Protein AF-A0A8J4WZE7-F1 (afdb_monomer)

Organism: Clarias magur (NCBI:txid1594786)

Foldseek 3Di:
DDLVVLVVLLVVLVCLLVVLVVVLVVVVVVLPPDDDFLLSLLVVLLSVLSVVLSVLSVQSSVCSVVVFADPDQLNLLLSQCSVVLSVVSNVVSVVSNVVVVVCVVVDVDDPDRVVSSVVSVVVSVVSVVVVCVCSVVSSVPVPPPPPPPGRHGDPCVVVCVDPVNVVVVVVVVVVVVVVVVVVVD

pLDDT: mean 77.55, std 11.7, range [46.66, 94.12]

Mean predicted aligned error: 8.91 Å

Sequence (185 aa):
MPNGYRISLTVLYLLVFIGGIVGVIMMSTSLMSNLLSVTRVSIINLLVVHAFFLLTVPFRVYYYISNDWKLGSDFCKLVSSMLHVHMYLSFIFYAIILCTRFMTYFESRQRLEFYRTLHAVIASATIWVIILAIVIPSTINYGSGMNTSSNQCFGFGAALKDTSVKTLNYIICTVVLLIWIALAS

InterPro domains:
  IPR000276 G protein-coupled receptor, rhodopsin-like [PF00001] (25-179)
  IPR017452 GPCR, rhodopsin-like, 7TM [PS50262] (19-185)
  IPR047160 G-protein coupled receptor 183-like [PTHR24237] (6-183)

Radius of gyration: 19.4 Å; Cα contacts (8 Å, |Δi|>4): 115; chains: 1; bounding box: 36×33×56 Å

Secondary structure (DSSP, 8-state):
--HHHHHHHHHHHHHHHHHHHHHHHHHHHHGGGS---HHHHHHHHHHHHHHHHHHHHHHHHHHHHHS---S-HHHHHHHHHHHHHHHHHHHHHHHHHHHHHHHHHHS---S-HHHHHHHHHHHHHHHHHHHHHHHHHHHHHTTTT--TT-----THHHHTTSHHHHHHHHHHHHHHHHHHHHHH-

Nearest PDB structures (foldseek):
  4djh-assembly2_A-2  TM=7.790E-01  e=2.875E-04  Homo sapiens
  8ykx-assembly1_R  TM=8.203E-01  e=8.925E-04  Homo sapiens
  4djh-assembly2_B  TM=7.703E-01  e=5.797E-04  Homo sapiens
  6z10-assembly1_A  TM=7.263E-01  e=4.672E-04  Rattus norvegicus
  7xjl-assembly1_F  TM=8.180E-01  e=1.899E-03  Homo sapiens

Solvent-accessible surface area (backbone atoms only — not comparable to full-atom values): 10392 Å² total; per-residue (Å²): 132,69,70,69,58,35,53,53,52,35,52,50,49,52,52,50,41,56,53,47,52,52,51,47,52,56,53,52,62,67,61,68,81,69,79,96,42,46,58,53,55,37,52,50,52,41,47,50,47,49,51,58,44,48,69,42,42,62,60,53,40,50,31,51,73,65,72,48,50,86,76,52,69,48,52,46,27,41,54,55,50,39,59,59,54,40,53,55,54,45,52,53,35,50,51,52,39,50,50,53,51,52,49,57,70,75,38,87,77,76,97,51,66,67,62,51,30,51,52,45,52,52,51,48,53,50,49,53,51,49,49,51,62,47,48,59,52,33,38,70,57,53,65,84,82,60,60,89,88,53,50,73,64,77,80,59,61,68,61,52,67,37,69,66,52,40,51,52,52,52,52,51,51,53,52,54,52,51,53,50,51,64,74,72,107

Structure (mmCIF, N/CA/C/O backbone):
data_AF-A0A8J4WZE7-F1
#
_entry.id   AF-A0A8J4WZE7-F1
#
loop_
_atom_site.group_PDB
_atom_site.id
_atom_site.type_symbol
_atom_site.label_atom_id
_atom_site.label_alt_id
_atom_site.label_comp_id
_atom_site.label_asym_id
_atom_site.label_entity_id
_atom_site.label_seq_id
_atom_site.pdbx_PDB_ins_code
_atom_site.Cartn_x
_atom_site.Cartn_y
_atom_site.Cartn_z
_atom_site.occupancy
_atom_site.B_iso_or_equi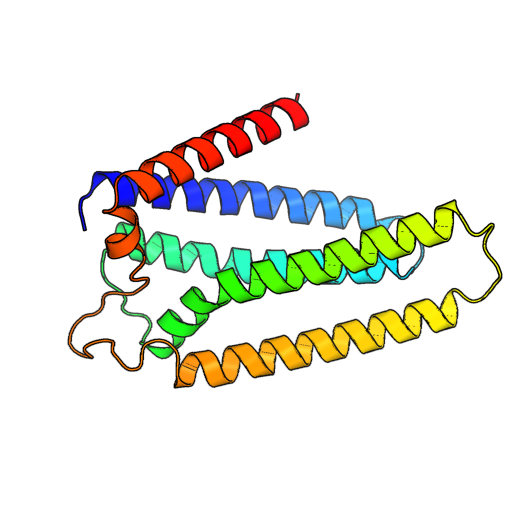v
_atom_site.auth_seq_id
_atom_site.auth_comp_id
_atom_site.auth_asym_id
_atom_site.auth_atom_id
_atom_site.pdbx_PDB_model_num
ATOM 1 N N . MET A 1 1 ? 7.315 4.626 -24.852 1.00 62.75 1 MET A N 1
ATOM 2 C CA . MET A 1 1 ? 6.950 5.511 -23.727 1.00 62.75 1 MET A CA 1
ATOM 3 C C . MET A 1 1 ? 8.289 6.281 -23.417 1.00 62.75 1 MET A C 1
ATOM 5 O O . MET A 1 1 ? 9.313 5.612 -23.313 1.00 62.75 1 MET A O 1
ATOM 9 N N . PRO A 1 2 ? 8.377 7.641 -23.482 1.00 72.38 2 PRO A N 1
ATOM 10 C CA . PRO A 1 2 ? 9.586 8.462 -23.197 1.00 72.38 2 PRO A CA 1
ATOM 11 C C . PRO A 1 2 ? 10.345 8.259 -21.855 1.00 72.38 2 PRO A C 1
ATOM 13 O O . PRO A 1 2 ? 9.774 8.199 -20.776 1.00 72.38 2 PRO A O 1
ATOM 16 N N . ASN A 1 3 ? 11.680 8.291 -21.885 1.00 75.25 3 ASN A N 1
ATOM 17 C CA . ASN A 1 3 ? 12.529 7.965 -20.723 1.00 75.25 3 ASN A CA 1
ATOM 18 C C . ASN A 1 3 ? 12.293 8.814 -19.456 1.00 75.25 3 ASN A C 1
ATOM 20 O O . ASN A 1 3 ? 12.395 8.282 -18.353 1.00 75.25 3 ASN A O 1
ATOM 24 N N . GLY A 1 4 ? 11.924 10.094 -19.586 1.00 77.38 4 GLY A N 1
ATOM 25 C CA . GLY A 1 4 ? 11.747 10.993 -18.438 1.00 77.38 4 GLY A CA 1
ATOM 26 C C . GLY A 1 4 ? 10.696 10.524 -17.425 1.00 77.38 4 GLY A C 1
ATOM 27 O O . GLY A 1 4 ? 10.978 10.484 -16.232 1.00 77.38 4 GLY A O 1
ATOM 28 N N . TYR A 1 5 ? 9.510 10.087 -17.869 1.00 76.19 5 TYR A N 1
ATOM 29 C CA . TYR A 1 5 ? 8.483 9.648 -16.913 1.00 76.19 5 TYR A CA 1
ATOM 30 C C . TYR A 1 5 ? 8.840 8.299 -16.273 1.00 76.19 5 TYR A C 1
ATOM 32 O O . TYR A 1 5 ? 8.375 8.020 -15.173 1.00 76.19 5 TYR A O 1
ATOM 40 N N . ARG A 1 6 ? 9.631 7.439 -16.941 1.00 80.38 6 ARG A N 1
ATOM 41 C CA . ARG A 1 6 ? 10.033 6.132 -16.383 1.00 80.38 6 ARG A CA 1
ATOM 42 C C . ARG A 1 6 ? 10.862 6.354 -15.139 1.00 80.38 6 ARG A C 1
ATOM 44 O O . ARG A 1 6 ? 10.622 5.712 -14.123 1.00 80.38 6 ARG A O 1
ATOM 51 N N . ILE A 1 7 ? 11.793 7.299 -15.231 1.00 83.88 7 ILE A N 1
ATOM 52 C CA . ILE A 1 7 ? 12.648 7.711 -14.125 1.00 83.88 7 ILE A CA 1
ATOM 53 C C . ILE A 1 7 ? 11.780 8.293 -13.007 1.00 83.88 7 ILE A C 1
ATOM 55 O O . ILE A 1 7 ? 11.866 7.817 -11.880 1.00 83.88 7 ILE A O 1
ATOM 59 N N . SER A 1 8 ? 10.869 9.225 -13.315 1.00 84.88 8 SER A N 1
ATOM 60 C CA . SER A 1 8 ? 9.967 9.804 -12.307 1.00 84.88 8 SER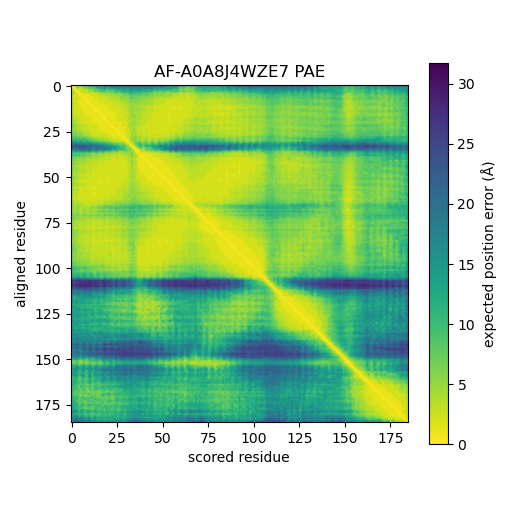 A CA 1
ATOM 61 C C . SER A 1 8 ? 9.098 8.756 -11.600 1.00 84.88 8 SER A C 1
ATOM 63 O O . SER A 1 8 ? 9.030 8.755 -10.375 1.00 84.88 8 SER A O 1
ATOM 65 N N . LEU A 1 9 ? 8.464 7.838 -12.341 1.00 85.31 9 LEU A N 1
ATOM 66 C CA . LEU A 1 9 ? 7.644 6.764 -11.766 1.00 85.31 9 LEU A CA 1
ATOM 67 C C . LEU A 1 9 ? 8.488 5.798 -10.934 1.00 85.31 9 LEU A C 1
ATOM 69 O O . LEU A 1 9 ? 8.061 5.391 -9.860 1.00 85.31 9 LEU A O 1
ATOM 73 N N . THR A 1 10 ? 9.686 5.455 -11.404 1.00 88.38 10 THR A N 1
ATOM 74 C CA . THR A 1 10 ? 10.613 4.589 -10.667 1.00 88.38 10 THR A CA 1
ATOM 75 C C . THR A 1 10 ? 10.984 5.215 -9.328 1.00 88.38 10 THR A C 1
ATOM 77 O O . THR A 1 10 ? 10.828 4.570 -8.296 1.00 88.38 10 THR A O 1
ATOM 80 N N . VAL A 1 11 ? 11.403 6.485 -9.329 1.00 88.94 11 VAL A N 1
ATOM 81 C CA . VAL A 1 11 ? 11.744 7.223 -8.104 1.00 88.94 11 VAL A CA 1
ATOM 82 C C . VAL A 1 11 ? 10.542 7.294 -7.164 1.00 88.94 11 VAL A C 1
ATOM 84 O O . VAL A 1 11 ? 10.676 6.992 -5.982 1.00 88.94 11 VAL A O 1
ATOM 87 N N . LEU A 1 12 ? 9.356 7.615 -7.684 1.00 88.38 12 LEU A N 1
ATOM 88 C CA . LEU A 1 12 ? 8.131 7.671 -6.889 1.00 88.38 12 LEU A CA 1
ATOM 89 C C . LEU A 1 12 ? 7.820 6.327 -6.227 1.00 88.38 12 LEU A C 1
ATOM 91 O O . LEU A 1 12 ? 7.571 6.278 -5.026 1.00 88.38 12 LEU A O 1
ATOM 95 N N . TYR A 1 13 ? 7.859 5.229 -6.981 1.00 89.69 13 TYR A N 1
ATOM 96 C CA . TYR A 1 13 ? 7.577 3.905 -6.433 1.00 89.69 13 TYR A CA 1
ATOM 97 C C . TYR A 1 13 ? 8.639 3.448 -5.425 1.00 89.69 13 TYR A C 1
ATOM 99 O O . TYR A 1 13 ? 8.286 2.791 -4.451 1.00 89.69 13 TYR A O 1
ATOM 107 N N . LEU A 1 14 ? 9.907 3.836 -5.592 1.00 91.50 14 LEU A N 1
ATOM 108 C CA . LEU A 1 14 ? 10.951 3.590 -4.591 1.00 91.50 14 LEU A CA 1
ATOM 109 C C . LEU A 1 14 ? 10.697 4.363 -3.290 1.00 91.50 14 LEU A C 1
ATOM 111 O O . LEU A 1 14 ? 10.799 3.782 -2.211 1.00 91.50 14 LEU A O 1
ATOM 115 N N . LEU A 1 15 ? 10.315 5.640 -3.382 1.00 89.69 15 LEU A N 1
ATOM 116 C CA . LEU A 1 15 ? 9.945 6.445 -2.214 1.00 89.69 15 LEU A CA 1
ATOM 117 C C . LEU A 1 15 ? 8.730 5.856 -1.492 1.00 89.69 15 LEU A C 1
ATOM 119 O O . LEU A 1 15 ? 8.752 5.712 -0.272 1.00 89.69 15 LEU A O 1
ATOM 123 N N . VAL A 1 16 ? 7.701 5.452 -2.243 1.00 90.31 16 VAL A N 1
ATOM 124 C CA . VAL A 1 16 ? 6.517 4.768 -1.698 1.00 90.31 16 VAL A CA 1
ATOM 125 C C . VAL A 1 16 ? 6.905 3.457 -1.020 1.00 90.31 16 VAL A C 1
ATOM 127 O O . VAL A 1 16 ? 6.376 3.152 0.045 1.00 90.31 16 VAL A O 1
ATOM 130 N N . PHE A 1 17 ? 7.832 2.692 -1.599 1.00 92.44 17 PHE A N 1
ATOM 131 C CA . PHE A 1 17 ? 8.290 1.439 -1.009 1.00 92.44 17 PHE A CA 1
ATOM 132 C C . PHE A 1 17 ? 8.995 1.672 0.330 1.00 92.44 17 PHE A C 1
ATOM 134 O O . PHE A 1 17 ? 8.589 1.107 1.342 1.00 92.44 17 PHE A O 1
ATOM 141 N N . ILE A 1 18 ? 10.003 2.547 0.358 1.00 91.88 18 ILE A N 1
ATOM 142 C CA . ILE A 1 18 ? 10.778 2.840 1.571 1.00 91.88 18 ILE A CA 1
ATOM 1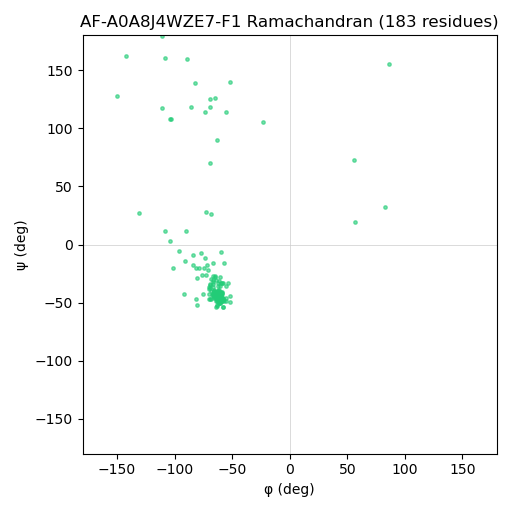43 C C . ILE A 1 18 ? 9.877 3.458 2.645 1.00 91.88 18 ILE A C 1
ATOM 145 O O . ILE A 1 18 ? 9.802 2.943 3.760 1.00 91.88 18 ILE A O 1
ATOM 149 N N . GLY A 1 19 ? 9.152 4.526 2.303 1.00 89.50 19 GLY A N 1
ATOM 150 C CA . GLY A 1 19 ? 8.262 5.215 3.236 1.00 89.50 19 GLY A CA 1
ATOM 151 C C . GLY A 1 19 ? 7.135 4.315 3.739 1.00 89.50 19 GLY A C 1
ATOM 152 O O . GLY A 1 19 ? 6.823 4.319 4.928 1.00 89.50 19 GLY A O 1
ATOM 153 N N . GLY A 1 20 ? 6.568 3.486 2.860 1.00 90.75 20 GLY A N 1
ATOM 154 C CA . GLY A 1 20 ? 5.527 2.528 3.213 1.00 90.75 20 GLY A CA 1
ATOM 155 C C . GLY A 1 20 ? 6.013 1.457 4.187 1.00 90.75 20 GLY A C 1
ATOM 156 O O . GLY A 1 20 ? 5.334 1.189 5.176 1.00 90.75 20 GLY A O 1
ATOM 157 N N . ILE A 1 21 ? 7.197 0.878 3.961 1.00 92.50 21 ILE A N 1
ATOM 158 C CA . ILE A 1 21 ? 7.776 -0.124 4.869 1.00 92.50 21 ILE A CA 1
ATOM 159 C C . ILE A 1 21 ? 8.060 0.488 6.243 1.00 92.50 21 ILE A C 1
ATOM 161 O O . ILE A 1 21 ? 7.665 -0.087 7.257 1.00 92.50 21 ILE A O 1
ATOM 165 N N . VAL A 1 22 ? 8.675 1.675 6.285 1.00 92.50 22 VAL A N 1
ATOM 166 C CA . VAL A 1 22 ? 8.925 2.394 7.544 1.00 92.50 22 VAL A CA 1
ATOM 167 C C . VAL A 1 22 ? 7.612 2.661 8.283 1.00 92.50 22 VAL A C 1
ATOM 169 O O . VAL A 1 22 ? 7.507 2.359 9.470 1.00 92.50 22 VAL A O 1
ATOM 172 N N . GLY A 1 23 ? 6.588 3.157 7.583 1.00 89.69 23 GLY A N 1
ATOM 173 C CA . GLY A 1 23 ? 5.276 3.434 8.168 1.00 89.69 23 GLY A CA 1
ATOM 174 C C . GLY A 1 23 ? 4.592 2.188 8.736 1.00 89.69 23 GLY A C 1
ATOM 175 O O . GLY A 1 23 ? 4.079 2.225 9.855 1.00 89.69 23 GLY A O 1
ATOM 176 N N . VAL A 1 24 ? 4.630 1.065 8.011 1.00 92.50 24 VAL A N 1
ATOM 177 C CA . VAL A 1 24 ? 4.057 -0.207 8.480 1.00 92.50 24 VAL A CA 1
ATOM 178 C C . VAL A 1 24 ? 4.778 -0.708 9.734 1.00 92.50 24 VAL A C 1
ATOM 180 O O . VAL A 1 24 ? 4.112 -1.092 10.696 1.00 92.50 24 VAL A O 1
ATOM 183 N N . ILE A 1 25 ? 6.114 -0.652 9.765 1.00 90.50 25 ILE A N 1
ATOM 184 C CA . ILE A 1 25 ? 6.911 -1.066 10.930 1.00 90.50 25 ILE A CA 1
ATOM 185 C C . ILE A 1 25 ? 6.587 -0.180 12.138 1.00 90.50 25 ILE A C 1
ATOM 187 O O . ILE A 1 25 ? 6.212 -0.702 13.187 1.00 90.50 25 ILE A O 1
ATOM 191 N N . MET A 1 26 ? 6.651 1.145 11.984 1.00 88.94 26 MET A N 1
ATOM 192 C CA . MET A 1 26 ? 6.370 2.109 13.057 1.00 88.94 26 MET A CA 1
ATOM 193 C C . MET A 1 26 ? 4.956 1.951 13.629 1.00 88.94 26 MET A C 1
ATOM 195 O O . MET A 1 26 ? 4.755 1.971 14.844 1.00 88.94 26 MET A O 1
ATOM 199 N N . MET A 1 27 ? 3.958 1.754 12.766 1.00 89.25 27 MET A N 1
ATOM 200 C CA . MET A 1 27 ? 2.583 1.556 13.216 1.00 89.25 27 MET A CA 1
ATOM 201 C C . MET A 1 27 ? 2.406 0.200 13.912 1.00 89.25 27 MET A C 1
ATOM 203 O O . MET A 1 27 ? 1.695 0.114 14.913 1.00 89.25 27 MET A O 1
ATOM 207 N N . SER A 1 28 ? 3.065 -0.856 13.423 1.00 87.81 28 SER A N 1
ATOM 208 C CA . SER A 1 28 ? 2.994 -2.192 14.026 1.00 87.81 28 SER A CA 1
ATOM 209 C C . SER A 1 28 ? 3.572 -2.233 15.445 1.00 87.81 28 SER A C 1
ATOM 211 O O . SER A 1 28 ? 2.954 -2.820 16.333 1.00 87.81 28 SER A O 1
ATOM 213 N N . THR A 1 29 ? 4.692 -1.546 15.697 1.00 86.44 29 THR A N 1
ATOM 214 C CA . THR A 1 29 ? 5.312 -1.476 17.030 1.00 86.44 29 THR A CA 1
ATOM 215 C C . THR A 1 29 ? 4.456 -0.674 18.009 1.00 86.44 29 THR A C 1
ATOM 217 O O . 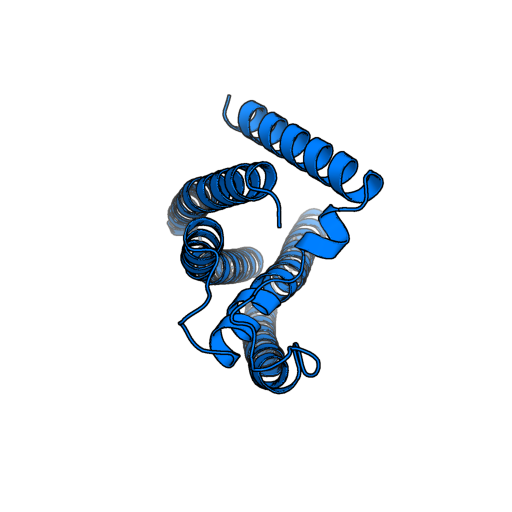THR A 1 29 ? 4.263 -1.104 19.146 1.00 86.44 29 THR A O 1
ATOM 220 N N . SER A 1 30 ? 3.848 0.432 17.559 1.00 83.75 30 SER A N 1
ATOM 221 C CA . SER A 1 30 ? 2.867 1.197 18.347 1.00 83.75 30 SER A CA 1
ATOM 222 C C . SER A 1 30 ? 1.650 0.348 18.736 1.00 83.75 30 SER A C 1
ATOM 224 O O . SER A 1 30 ? 1.092 0.479 19.829 1.00 83.75 30 SER A O 1
ATOM 226 N N . LEU A 1 31 ? 1.263 -0.586 17.864 1.00 83.31 31 LEU A N 1
ATOM 227 C CA . LEU A 1 31 ? 0.119 -1.455 18.079 1.00 83.31 31 LEU A CA 1
ATOM 228 C C . LEU A 1 31 ? 0.381 -2.601 19.059 1.00 83.31 31 LEU A C 1
ATOM 230 O O . LEU A 1 31 ? -0.586 -3.265 19.408 1.00 83.31 31 LEU A O 1
ATOM 234 N N . MET A 1 32 ? 1.606 -2.841 19.536 1.00 73.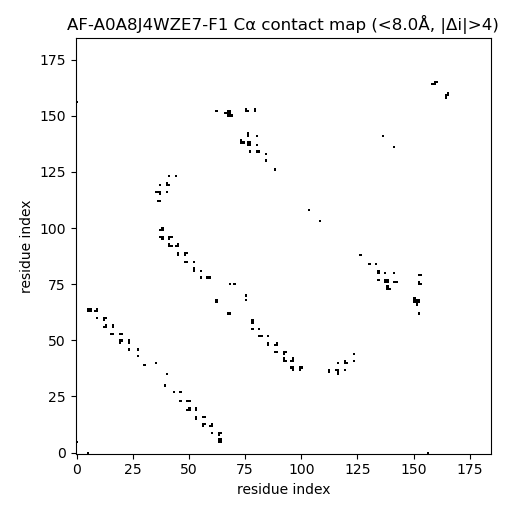62 32 MET A N 1
ATOM 235 C CA . MET A 1 32 ? 1.933 -3.993 20.394 1.00 73.62 32 MET A CA 1
ATOM 236 C C . MET A 1 32 ? 1.430 -3.850 21.850 1.00 73.62 32 MET A C 1
ATOM 238 O O . MET A 1 32 ? 1.262 -4.842 22.550 1.00 73.62 32 MET A O 1
ATOM 242 N N . SER A 1 33 ? 1.138 -2.630 22.311 1.00 66.50 33 SER A N 1
ATOM 243 C CA . SER A 1 33 ? 0.989 -2.288 23.742 1.00 66.50 33 SER A CA 1
ATOM 244 C C . SER A 1 33 ? -0.439 -2.287 24.319 1.00 66.50 33 SER A C 1
ATOM 246 O O . SER A 1 33 ? -0.624 -2.085 25.513 1.00 66.50 33 SER A O 1
ATOM 248 N N . ASN A 1 34 ? -1.469 -2.482 23.497 1.00 63.97 34 ASN A N 1
ATOM 249 C CA . ASN A 1 34 ? -2.888 -2.314 23.868 1.00 63.97 34 ASN A CA 1
ATOM 250 C C . ASN A 1 34 ? -3.688 -3.645 23.936 1.00 63.97 34 ASN A C 1
ATOM 252 O O . ASN A 1 34 ? -3.1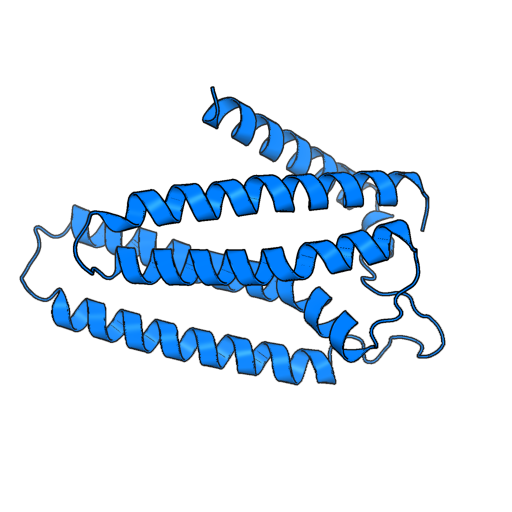57 -4.719 23.651 1.00 63.97 34 ASN A O 1
ATOM 256 N N . LEU A 1 35 ? -4.984 -3.597 24.269 1.00 61.88 35 LEU A N 1
ATOM 257 C CA . LEU A 1 35 ? -5.935 -4.727 24.191 1.00 61.88 35 LEU A CA 1
ATOM 258 C C . LEU A 1 35 ? -6.620 -4.813 22.804 1.00 61.88 35 LEU A C 1
ATOM 260 O O . LEU A 1 35 ? -6.619 -3.849 22.035 1.00 61.88 35 LEU A O 1
ATOM 264 N N . LEU A 1 36 ? -7.170 -5.983 22.439 1.00 69.12 36 LEU A N 1
ATOM 265 C CA . LEU A 1 36 ? -7.905 -6.181 21.175 1.00 69.12 36 LEU A CA 1
ATOM 266 C C . LEU A 1 36 ? -9.199 -5.345 21.145 1.00 69.12 36 LEU A C 1
ATOM 268 O O . LEU A 1 36 ? -10.029 -5.452 22.039 1.00 69.12 36 LEU A O 1
ATOM 272 N N . SER A 1 37 ? -9.367 -4.530 20.098 1.00 80.19 37 SER A N 1
ATOM 273 C CA . SER A 1 37 ? -10.560 -3.711 19.833 1.00 80.19 37 SER A CA 1
ATOM 274 C C . SER A 1 37 ? -10.869 -3.677 18.333 1.00 80.19 37 SER A C 1
ATOM 276 O O . SER A 1 37 ? -9.987 -3.937 17.512 1.00 80.19 37 SER A O 1
ATOM 278 N N . VAL A 1 38 ? -12.095 -3.298 17.957 1.00 79.38 38 VAL A N 1
ATOM 279 C CA . VAL A 1 38 ? -12.517 -3.112 16.550 1.00 79.38 38 VAL A CA 1
ATOM 280 C C . VAL A 1 38 ? -11.564 -2.203 15.777 1.00 79.38 38 VAL A C 1
ATOM 282 O O . VAL A 1 38 ? -11.157 -2.520 14.658 1.00 79.38 38 VAL A O 1
ATOM 285 N N . THR A 1 39 ? -11.162 -1.091 16.395 1.00 82.19 39 THR A N 1
ATOM 286 C CA . THR A 1 39 ? -10.208 -0.142 15.818 1.00 82.19 39 THR A CA 1
ATOM 287 C C . THR A 1 39 ? -8.867 -0.815 15.550 1.00 82.19 39 THR A C 1
ATOM 289 O O . THR A 1 39 ? -8.321 -0.671 14.461 1.00 82.19 39 THR A O 1
ATOM 292 N N . ARG A 1 40 ? -8.352 -1.603 16.502 1.00 84.94 40 ARG A N 1
ATOM 293 C CA . ARG A 1 40 ? -7.091 -2.328 16.323 1.00 84.94 40 ARG A CA 1
ATOM 294 C C . ARG A 1 40 ? -7.185 -3.368 15.207 1.00 84.94 40 ARG A C 1
ATOM 296 O O . ARG A 1 40 ? -6.292 -3.413 14.373 1.00 84.94 40 ARG A O 1
ATOM 303 N N . VAL A 1 41 ? -8.246 -4.176 15.169 1.00 86.88 41 VAL A N 1
ATOM 304 C CA . VAL A 1 41 ? -8.451 -5.180 14.106 1.00 86.88 41 VAL A CA 1
ATOM 305 C C . VAL A 1 41 ? -8.507 -4.506 12.732 1.00 86.88 41 VAL A C 1
ATOM 307 O O . VAL A 1 41 ? -7.899 -4.991 11.779 1.00 86.88 41 VAL A O 1
ATOM 310 N N . SER A 1 42 ? -9.171 -3.354 12.632 1.00 86.62 42 SER A N 1
ATOM 311 C CA . SER A 1 42 ? -9.244 -2.578 11.387 1.00 86.62 42 SER A CA 1
ATOM 312 C C . SER A 1 42 ? -7.877 -2.016 10.979 1.00 86.62 42 SER A C 1
ATOM 314 O O . SER A 1 42 ? -7.503 -2.118 9.814 1.00 86.62 42 SER A O 1
ATOM 316 N N . ILE A 1 43 ? -7.096 -1.498 11.935 1.00 89.69 43 ILE A N 1
ATOM 317 C CA . ILE A 1 43 ? -5.722 -1.029 11.692 1.00 89.69 43 ILE A CA 1
ATOM 318 C C . ILE A 1 43 ? -4.821 -2.182 11.230 1.00 89.69 43 ILE A C 1
ATOM 320 O O . ILE A 1 43 ? -4.073 -2.007 10.276 1.00 89.69 43 ILE A O 1
ATOM 324 N N . ILE A 1 44 ? -4.900 -3.367 11.849 1.00 90.62 44 ILE A N 1
ATOM 325 C CA . ILE A 1 44 ? -4.103 -4.534 11.431 1.00 90.62 44 ILE A CA 1
ATOM 326 C C . ILE A 1 44 ? -4.434 -4.921 9.989 1.00 90.62 44 ILE A C 1
ATOM 328 O O . ILE A 1 44 ? -3.524 -5.078 9.182 1.00 90.62 44 ILE A O 1
ATOM 332 N N . ASN A 1 45 ? -5.719 -5.031 9.639 1.00 90.50 45 ASN A N 1
ATOM 333 C CA . ASN A 1 45 ? -6.112 -5.345 8.265 1.00 90.50 45 ASN A CA 1
ATOM 334 C C . ASN A 1 45 ? -5.618 -4.294 7.265 1.00 90.50 45 ASN A C 1
ATOM 336 O O . ASN A 1 45 ? -5.114 -4.656 6.204 1.00 90.50 45 ASN A O 1
ATOM 340 N N . LEU A 1 46 ? -5.706 -3.008 7.618 1.00 90.75 46 LEU A N 1
ATOM 341 C CA . LEU A 1 46 ? -5.169 -1.920 6.806 1.00 90.75 46 LEU A CA 1
ATOM 342 C C . LEU A 1 46 ? -3.654 -2.084 6.591 1.00 90.75 46 LEU A C 1
ATOM 344 O O . LEU A 1 46 ? -3.189 -2.010 5.455 1.00 90.75 46 LEU A O 1
ATOM 348 N N . LEU A 1 47 ? -2.887 -2.386 7.647 1.00 93.38 47 LEU A N 1
ATOM 349 C CA . LEU A 1 47 ? -1.446 -2.650 7.546 1.00 93.38 47 LEU A CA 1
ATOM 350 C C . LEU A 1 47 ? -1.134 -3.845 6.645 1.00 93.38 47 LEU A C 1
ATOM 352 O O . LEU A 1 47 ? -0.213 -3.770 5.835 1.00 93.38 47 LEU A O 1
ATOM 356 N N . VAL A 1 48 ? -1.913 -4.925 6.738 1.00 91.56 48 VAL A N 1
ATOM 357 C CA . VAL A 1 48 ? -1.737 -6.098 5.875 1.00 91.56 48 VAL A CA 1
ATOM 358 C C . VAL A 1 48 ? -2.021 -5.743 4.409 1.00 91.56 48 VAL A C 1
ATOM 360 O O . VAL A 1 48 ? -1.242 -6.101 3.527 1.00 91.56 48 VAL A O 1
ATOM 363 N N . VAL A 1 49 ? -3.080 -4.978 4.135 1.00 91.19 49 VAL A N 1
ATOM 364 C CA . VAL A 1 49 ? -3.401 -4.478 2.788 1.00 91.19 49 VAL A CA 1
ATOM 365 C C . VAL A 1 49 ? -2.289 -3.580 2.229 1.00 91.19 49 VAL A C 1
ATOM 367 O O . VAL A 1 49 ? -1.927 -3.720 1.059 1.00 91.19 49 VAL A O 1
ATOM 370 N N . HIS A 1 50 ? -1.714 -2.688 3.043 1.00 93.00 50 HIS A N 1
ATOM 371 C CA . HIS A 1 50 ? -0.544 -1.894 2.650 1.00 93.00 50 HIS A CA 1
ATOM 372 C C . HIS A 1 50 ? 0.672 -2.781 2.370 1.00 93.00 50 HIS A C 1
ATOM 374 O O . HIS A 1 50 ? 1.332 -2.593 1.352 1.00 93.00 50 HIS A O 1
ATOM 380 N N . ALA A 1 51 ? 0.952 -3.770 3.220 1.00 93.19 51 ALA A N 1
ATOM 381 C CA . ALA A 1 51 ? 2.075 -4.682 3.033 1.00 93.19 51 ALA A CA 1
ATOM 382 C C . ALA A 1 51 ? 1.958 -5.468 1.716 1.00 93.19 51 ALA A C 1
ATOM 384 O O . ALA A 1 51 ? 2.911 -5.495 0.940 1.00 93.19 51 ALA A O 1
ATOM 385 N N . PHE A 1 52 ? 0.785 -6.031 1.403 1.00 91.25 52 PHE A N 1
ATOM 386 C CA . PHE A 1 52 ? 0.556 -6.714 0.123 1.00 91.25 52 PHE A CA 1
ATOM 387 C C . PHE A 1 52 ? 0.750 -5.793 -1.081 1.00 91.25 52 PHE A C 1
ATOM 389 O O . PHE A 1 52 ? 1.371 -6.193 -2.066 1.00 91.25 52 PHE A O 1
ATOM 396 N N . PHE A 1 53 ? 0.279 -4.547 -0.999 1.00 92.25 53 PHE A N 1
ATOM 397 C CA . PHE A 1 53 ? 0.549 -3.565 -2.043 1.00 92.25 53 PHE A CA 1
ATOM 398 C C . PHE A 1 53 ? 2.054 -3.308 -2.197 1.00 92.25 53 PHE A C 1
ATOM 400 O O . PHE A 1 53 ? 2.565 -3.387 -3.315 1.00 92.25 53 PHE A O 1
ATOM 407 N N . LEU A 1 54 ? 2.775 -3.079 -1.094 1.00 94.12 54 LEU A N 1
ATOM 408 C CA . LEU A 1 54 ? 4.221 -2.831 -1.096 1.00 94.12 54 LEU A CA 1
ATOM 409 C C . LEU A 1 54 ? 5.015 -4.005 -1.675 1.00 94.12 54 LEU A C 1
ATOM 411 O O . LEU A 1 54 ? 5.971 -3.770 -2.407 1.00 94.12 54 LEU A O 1
ATOM 415 N N . LEU A 1 55 ? 4.587 -5.251 -1.450 1.00 93.38 55 LEU A N 1
ATOM 416 C CA . LEU A 1 55 ? 5.193 -6.431 -2.081 1.00 93.38 55 LEU A CA 1
ATOM 417 C C . LEU A 1 55 ? 5.095 -6.402 -3.613 1.00 93.38 55 LEU A C 1
ATOM 419 O O . LEU A 1 55 ? 5.952 -6.956 -4.297 1.00 93.38 55 LEU A O 1
ATOM 423 N N . THR A 1 56 ? 4.083 -5.737 -4.176 1.00 91.25 56 THR A N 1
ATOM 424 C CA . THR A 1 56 ? 3.907 -5.629 -5.634 1.00 91.25 56 THR A CA 1
ATOM 425 C C . THR A 1 56 ? 4.734 -4.501 -6.267 1.00 91.25 56 THR A C 1
ATOM 427 O O . THR A 1 56 ? 4.962 -4.493 -7.480 1.00 91.25 56 THR A O 1
ATOM 430 N N . VAL A 1 57 ? 5.217 -3.548 -5.460 1.00 91.88 57 VAL A N 1
ATOM 431 C CA . VAL A 1 57 ? 5.941 -2.351 -5.920 1.00 91.88 57 VAL A CA 1
ATOM 432 C C . VAL A 1 57 ? 7.300 -2.669 -6.572 1.00 91.88 57 VAL A C 1
ATOM 434 O O . VAL A 1 57 ? 7.552 -2.125 -7.651 1.00 91.88 57 VAL A O 1
ATOM 437 N N . PRO A 1 58 ? 8.156 -3.565 -6.036 1.00 92.50 58 PRO A N 1
ATOM 438 C CA . PRO A 1 58 ? 9.419 -3.939 -6.677 1.00 92.50 58 PRO A CA 1
ATOM 439 C C . PRO A 1 58 ? 9.252 -4.456 -8.110 1.00 92.50 58 PRO A C 1
ATOM 441 O O . PRO A 1 58 ? 10.055 -4.137 -8.983 1.00 92.50 58 PRO A O 1
ATOM 444 N N . PHE A 1 59 ? 8.171 -5.189 -8.392 1.00 91.75 59 PHE A N 1
ATOM 445 C CA . PHE A 1 59 ? 7.886 -5.689 -9.739 1.00 91.75 59 PHE A CA 1
ATOM 446 C C . PHE A 1 59 ? 7.511 -4.564 -10.712 1.00 91.75 59 PHE A C 1
ATOM 448 O O . PHE A 1 59 ? 7.883 -4.602 -11.885 1.00 91.75 59 PHE A O 1
ATOM 455 N N . ARG A 1 60 ? 6.829 -3.518 -10.227 1.00 89.75 60 ARG A N 1
ATOM 456 C CA . ARG A 1 60 ? 6.565 -2.303 -11.015 1.00 89.75 60 ARG A CA 1
ATOM 457 C C . ARG A 1 60 ? 7.862 -1.555 -11.317 1.00 89.75 60 ARG A C 1
ATOM 459 O O . ARG A 1 60 ? 8.067 -1.131 -12.449 1.00 89.75 60 ARG A O 1
ATOM 466 N N . VAL A 1 61 ? 8.750 -1.431 -10.329 1.00 90.81 61 VAL A N 1
ATOM 467 C CA . VAL A 1 61 ? 10.082 -0.829 -10.505 1.00 90.81 61 VAL A CA 1
ATOM 468 C C . VAL A 1 61 ? 10.901 -1.609 -11.536 1.00 90.81 61 VAL A C 1
ATOM 470 O O . VAL A 1 61 ? 11.419 -1.005 -12.474 1.00 90.81 61 VAL A O 1
ATOM 473 N N . TYR A 1 62 ? 10.943 -2.941 -11.426 1.00 90.88 62 TYR A N 1
ATOM 474 C CA . TYR A 1 62 ? 11.575 -3.819 -12.413 1.00 90.88 62 TYR A CA 1
ATOM 475 C C . TYR A 1 62 ? 11.062 -3.532 -13.828 1.00 90.88 62 TYR A C 1
ATOM 477 O O . TYR A 1 62 ? 11.853 -3.273 -14.733 1.00 90.88 62 TYR A O 1
ATOM 485 N N . TYR A 1 63 ? 9.740 -3.470 -14.005 1.00 87.56 63 TYR A N 1
ATOM 486 C CA . TYR A 1 63 ? 9.144 -3.141 -15.296 1.00 87.56 63 TYR A CA 1
ATOM 487 C C . TYR A 1 63 ? 9.571 -1.764 -15.818 1.00 87.56 63 TYR A C 1
ATOM 489 O O . TYR A 1 63 ? 9.952 -1.633 -16.982 1.00 87.56 63 TYR A O 1
ATOM 497 N N . TYR A 1 64 ? 9.545 -0.724 -14.979 1.00 85.56 64 TYR A N 1
ATOM 498 C CA . TYR A 1 64 ? 9.911 0.623 -15.418 1.00 85.56 64 TYR A CA 1
ATOM 499 C C . TYR A 1 64 ? 11.388 0.758 -15.780 1.00 85.56 64 TYR A C 1
ATOM 501 O O . TYR A 1 64 ? 11.700 1.573 -16.651 1.00 85.56 64 TYR A O 1
ATOM 509 N N . ILE A 1 65 ? 12.278 -0.049 -15.196 1.00 87.06 65 ILE A N 1
ATOM 510 C CA . ILE A 1 65 ? 13.711 -0.084 -15.526 1.00 87.06 65 ILE A CA 1
ATOM 511 C C . ILE A 1 65 ? 13.970 -0.924 -16.783 1.00 87.06 65 ILE A C 1
ATOM 513 O O . ILE A 1 65 ? 14.651 -0.460 -17.698 1.00 87.06 65 ILE A O 1
ATOM 517 N N . SER A 1 66 ? 13.392 -2.122 -16.874 1.00 85.44 66 SER A N 1
ATOM 518 C CA . SER A 1 66 ? 13.637 -3.054 -17.982 1.00 85.44 66 SER A CA 1
ATOM 519 C C . SER A 1 66 ? 12.820 -2.749 -19.240 1.00 85.44 66 SER A C 1
ATOM 521 O O . SER A 1 66 ? 13.213 -3.164 -20.324 1.00 85.44 66 SER A O 1
ATOM 523 N N . ASN A 1 67 ? 11.720 -1.994 -19.121 1.00 81.12 67 ASN A N 1
ATOM 524 C CA . ASN A 1 67 ? 10.760 -1.703 -20.200 1.00 81.12 67 ASN A CA 1
ATOM 525 C C . ASN A 1 67 ? 10.150 -2.955 -20.855 1.00 81.12 67 ASN A C 1
ATOM 527 O O . ASN A 1 67 ? 9.658 -2.897 -21.983 1.00 81.12 67 ASN A O 1
ATOM 531 N N . ASP A 1 68 ? 10.227 -4.084 -20.159 1.00 82.12 68 ASP A N 1
ATOM 532 C CA . ASP A 1 68 ? 9.887 -5.402 -20.668 1.00 82.12 68 ASP A CA 1
ATOM 533 C C . ASP A 1 68 ? 9.376 -6.255 -19.505 1.00 82.12 68 ASP A C 1
ATOM 535 O O . ASP A 1 68 ? 10.011 -6.325 -18.448 1.00 82.12 68 ASP A O 1
ATOM 539 N N . TRP A 1 69 ? 8.200 -6.859 -19.668 1.00 85.75 69 TRP A N 1
ATOM 540 C CA . TRP A 1 69 ? 7.583 -7.709 -18.655 1.00 85.75 69 TRP A CA 1
ATOM 541 C C . TRP A 1 69 ? 7.729 -9.189 -19.012 1.00 85.75 69 TRP A C 1
ATOM 543 O O . TRP A 1 69 ? 7.030 -9.698 -19.884 1.00 85.75 69 TRP A O 1
ATOM 553 N N . LYS A 1 70 ? 8.594 -9.903 -18.280 1.00 85.25 70 LYS A N 1
ATOM 554 C CA . LYS A 1 70 ? 8.880 -11.335 -18.508 1.00 85.25 70 LYS A CA 1
ATOM 555 C C . LYS A 1 70 ? 8.239 -12.295 -17.501 1.00 85.25 70 LYS A C 1
ATOM 557 O O . LYS A 1 70 ? 8.454 -13.496 -17.582 1.00 85.25 70 LYS A O 1
ATOM 562 N N . LEU A 1 71 ? 7.449 -11.789 -16.553 1.00 84.44 71 LEU A N 1
ATOM 563 C CA . LEU A 1 71 ? 6.882 -12.578 -15.447 1.00 84.44 71 LEU A CA 1
ATOM 564 C C . LEU A 1 71 ? 5.509 -13.201 -15.777 1.00 84.44 71 LEU A C 1
ATOM 566 O O . LEU A 1 71 ? 4.812 -13.677 -14.886 1.00 84.44 71 LEU A O 1
ATOM 570 N N . GLY A 1 72 ? 5.103 -13.179 -17.050 1.00 82.44 72 GLY A N 1
ATOM 571 C CA . GLY A 1 72 ? 3.824 -13.717 -17.526 1.00 82.44 72 GLY A CA 1
ATOM 572 C C . GLY A 1 72 ? 2.648 -12.735 -17.438 1.00 82.44 72 GLY A C 1
ATOM 573 O O . GLY A 1 72 ? 2.641 -11.795 -16.637 1.00 82.44 72 GLY A O 1
ATOM 574 N N . SER A 1 73 ? 1.635 -12.944 -18.284 1.00 78.25 73 SER A N 1
ATOM 575 C CA . SER A 1 73 ? 0.460 -12.065 -18.402 1.00 78.25 73 SER A CA 1
ATOM 576 C C . SER A 1 73 ? -0.357 -11.993 -17.117 1.00 78.25 73 SER A C 1
ATOM 578 O O . SER A 1 73 ? -0.786 -10.914 -16.716 1.00 78.25 73 SER A O 1
ATOM 580 N N . ASP A 1 74 ? -0.543 -13.123 -16.443 1.00 78.19 74 ASP A N 1
ATOM 581 C CA . ASP A 1 74 ? -1.433 -13.207 -15.284 1.00 78.19 74 ASP A CA 1
ATOM 582 C C . ASP A 1 74 ? -0.845 -12.460 -14.089 1.00 78.19 74 ASP A C 1
ATOM 584 O O . ASP A 1 74 ? -1.553 -11.741 -13.383 1.00 78.19 74 ASP A O 1
ATOM 588 N N . PHE A 1 75 ? 0.481 -12.521 -13.932 1.00 83.69 75 PHE A N 1
ATOM 589 C CA . PHE A 1 75 ? 1.185 -11.741 -12.924 1.00 83.69 75 PHE A CA 1
ATOM 590 C C . PHE A 1 75 ? 1.170 -10.239 -13.244 1.00 83.69 75 PHE A C 1
ATOM 592 O O . PHE A 1 75 ? 0.988 -9.427 -12.340 1.00 83.69 75 PHE A O 1
ATOM 599 N N . CYS A 1 76 ? 1.277 -9.848 -14.523 1.00 83.50 76 CYS A N 1
ATOM 600 C CA . CYS A 1 76 ? 1.107 -8.448 -14.939 1.00 83.50 76 CYS A CA 1
ATOM 601 C C . CYS A 1 76 ? -0.270 -7.910 -14.522 1.00 83.50 76 CYS A C 1
ATOM 603 O O . CYS A 1 76 ? -0.372 -6.842 -13.913 1.00 83.50 76 CYS A O 1
ATOM 605 N N . LYS A 1 77 ? -1.334 -8.668 -14.812 1.00 79.75 77 LYS A N 1
ATOM 606 C CA . LYS A 1 77 ? -2.712 -8.311 -14.455 1.00 79.75 77 LYS A CA 1
ATOM 607 C C . LYS A 1 77 ? -2.893 -8.197 -12.945 1.00 79.75 77 LYS A C 1
ATOM 609 O O . LYS A 1 77 ? -3.438 -7.194 -12.493 1.00 79.75 77 LYS A O 1
ATOM 614 N N . LEU A 1 78 ? -2.375 -9.164 -12.183 1.00 83.19 78 LEU A N 1
ATOM 615 C CA . LEU A 1 78 ? -2.403 -9.157 -10.718 1.00 83.19 78 LEU A CA 1
ATOM 616 C C . LEU A 1 78 ? -1.713 -7.915 -10.154 1.00 83.19 78 LEU A C 1
ATOM 618 O O . LEU A 1 78 ? -2.306 -7.163 -9.384 1.00 83.19 78 LEU A O 1
ATOM 622 N N . VAL A 1 79 ? -0.468 -7.655 -10.559 1.00 86.25 79 VAL A N 1
ATOM 623 C CA . VAL A 1 79 ? 0.276 -6.492 -10.063 1.00 86.25 79 VAL A CA 1
ATOM 624 C C . VAL A 1 79 ? -0.430 -5.199 -10.473 1.00 86.25 79 VAL A C 1
ATOM 626 O O . VAL A 1 79 ? -0.418 -4.238 -9.707 1.00 86.25 79 VAL A O 1
ATOM 629 N N . SER A 1 80 ? -1.084 -5.157 -11.639 1.00 80.81 80 SER A N 1
ATOM 630 C CA . SER A 1 80 ? -1.825 -3.987 -12.132 1.00 80.81 80 SER A CA 1
ATOM 631 C C . SER A 1 80 ? -3.098 -3.716 -11.333 1.00 80.81 80 SER A C 1
ATOM 633 O O . SER A 1 80 ? -3.307 -2.580 -10.889 1.00 80.81 80 SER A O 1
ATOM 635 N N . SER A 1 81 ? -3.899 -4.752 -11.073 1.00 80.56 81 SER A N 1
ATOM 636 C CA . SER A 1 81 ? -5.148 -4.649 -10.314 1.00 80.56 81 SER A CA 1
ATOM 637 C C . SER A 1 81 ? -4.916 -4.324 -8.837 1.00 80.56 81 SER A C 1
ATOM 639 O O . SER A 1 81 ? -5.717 -3.599 -8.244 1.00 80.56 81 SER A O 1
ATOM 641 N N . MET A 1 82 ? -3.783 -4.747 -8.265 1.00 85.06 82 MET A N 1
ATOM 642 C CA . MET A 1 82 ? -3.434 -4.519 -6.857 1.00 85.06 82 MET A CA 1
ATOM 643 C C . MET A 1 82 ? -3.499 -3.058 -6.407 1.00 85.06 82 MET A C 1
ATOM 645 O O . MET A 1 82 ? -3.877 -2.807 -5.270 1.00 85.06 82 MET A O 1
ATOM 649 N N . LEU A 1 83 ? -3.194 -2.081 -7.269 1.00 83.06 83 LEU A N 1
ATOM 650 C CA . LEU A 1 83 ? -3.312 -0.661 -6.900 1.00 83.06 83 LEU A CA 1
ATOM 651 C C . LEU A 1 83 ? -4.772 -0.254 -6.643 1.00 83.06 83 LEU A C 1
ATOM 653 O O . LEU A 1 83 ? -5.059 0.447 -5.676 1.00 83.06 83 LEU A O 1
ATOM 657 N N . HIS A 1 84 ? -5.693 -0.708 -7.494 1.00 80.81 84 HIS A N 1
ATOM 658 C CA . HIS A 1 84 ? -7.116 -0.409 -7.345 1.00 80.81 84 HIS A CA 1
ATOM 659 C C . HIS A 1 84 ? -7.680 -1.112 -6.115 1.00 80.81 84 HIS A C 1
ATOM 661 O O . HIS A 1 84 ? -8.332 -0.481 -5.288 1.00 80.81 84 HIS A O 1
ATOM 667 N N . VAL A 1 85 ? -7.364 -2.400 -5.962 1.00 81.88 85 VAL A N 1
ATOM 668 C CA . VAL A 1 85 ? -7.743 -3.188 -4.784 1.00 81.88 85 VAL A CA 1
ATOM 669 C C . VAL A 1 85 ? -7.242 -2.503 -3.512 1.00 81.88 85 VAL A C 1
ATOM 671 O O . VAL A 1 85 ? -8.023 -2.252 -2.599 1.00 81.88 85 VAL A O 1
ATOM 674 N N . HIS A 1 86 ? -5.971 -2.103 -3.485 1.00 87.94 86 HIS A N 1
ATOM 675 C CA . HIS A 1 86 ? -5.374 -1.382 -2.368 1.00 87.94 86 HIS A CA 1
ATOM 676 C C . HIS A 1 86 ? -6.138 -0.098 -2.010 1.00 87.94 86 HIS A C 1
ATOM 678 O O . HIS A 1 86 ? -6.428 0.128 -0.835 1.00 87.94 86 HIS A O 1
ATOM 684 N N . MET A 1 87 ? -6.508 0.713 -3.006 1.00 85.50 87 MET A N 1
ATOM 685 C CA . MET A 1 87 ? -7.254 1.960 -2.807 1.00 85.50 87 MET A CA 1
ATOM 686 C C . MET A 1 87 ? -8.632 1.712 -2.176 1.00 85.50 87 MET A C 1
ATOM 688 O O . MET A 1 87 ? -8.965 2.336 -1.168 1.00 85.50 87 MET A O 1
ATOM 692 N N . TYR A 1 88 ? -9.418 0.782 -2.731 1.00 82.62 88 TYR A N 1
ATOM 693 C CA . TYR A 1 88 ? -10.767 0.486 -2.235 1.00 82.62 88 TYR A CA 1
ATOM 694 C C . TYR A 1 88 ? -10.754 -0.066 -0.812 1.00 82.62 88 TYR A C 1
ATOM 696 O O . TYR A 1 88 ? -11.504 0.396 0.046 1.00 82.62 88 TYR A O 1
ATOM 704 N N . LEU A 1 89 ? -9.881 -1.036 -0.550 1.00 84.62 89 LEU A N 1
ATOM 705 C CA . LEU A 1 89 ? -9.772 -1.654 0.766 1.00 84.62 89 LEU A CA 1
ATOM 706 C C . LEU A 1 89 ? -9.319 -0.658 1.823 1.00 84.62 89 LEU A C 1
ATOM 708 O O . LEU A 1 89 ? -9.906 -0.602 2.902 1.00 84.62 89 LEU A O 1
ATOM 712 N N . SER A 1 90 ? -8.300 0.142 1.503 1.00 89.00 90 SER A N 1
ATOM 713 C CA . SER A 1 90 ? -7.806 1.169 2.415 1.00 89.00 90 SER A CA 1
ATOM 714 C C . SER A 1 90 ? -8.923 2.141 2.777 1.00 89.00 90 SER A C 1
ATOM 716 O O . SER A 1 90 ? -9.145 2.397 3.957 1.00 89.00 90 SER A O 1
ATOM 718 N N . PHE A 1 91 ? -9.690 2.612 1.788 1.00 87.19 91 PHE A N 1
ATOM 719 C CA . PHE A 1 91 ? -10.829 3.500 2.021 1.00 87.19 91 PHE A CA 1
ATOM 720 C C . PHE A 1 91 ? -11.889 2.877 2.943 1.00 87.19 91 PHE A C 1
ATOM 722 O O . PHE A 1 91 ? -12.312 3.518 3.905 1.00 87.19 91 PHE A O 1
ATOM 729 N N . ILE A 1 92 ? -12.276 1.620 2.700 1.00 81.38 92 ILE A N 1
ATOM 730 C CA . ILE A 1 92 ? -13.247 0.899 3.539 1.00 81.38 92 ILE A CA 1
ATOM 731 C C . ILE A 1 92 ? -12.745 0.797 4.986 1.00 81.38 92 ILE A C 1
ATOM 733 O O . ILE A 1 92 ? -13.478 1.138 5.916 1.00 81.38 92 ILE A O 1
ATOM 737 N N . PHE A 1 93 ? -11.493 0.382 5.199 1.00 85.44 93 PHE A N 1
ATOM 738 C CA . PHE A 1 93 ? -10.932 0.270 6.548 1.00 85.44 93 PHE A CA 1
ATOM 739 C C . PHE A 1 93 ? -10.802 1.628 7.245 1.00 85.44 93 PHE A C 1
ATOM 741 O O . PHE A 1 93 ? -11.131 1.731 8.427 1.00 85.44 93 PHE A O 1
ATOM 748 N N . TYR A 1 94 ? -10.398 2.682 6.530 1.00 87.19 94 TYR A N 1
ATOM 749 C CA . TYR A 1 94 ? -10.382 4.041 7.074 1.00 87.19 94 TYR A CA 1
ATOM 750 C C . TYR A 1 94 ? -11.777 4.497 7.508 1.00 87.19 94 TYR A C 1
ATOM 752 O O . TYR A 1 94 ? -11.931 4.997 8.623 1.00 87.19 94 TYR A O 1
ATOM 760 N N . ALA A 1 95 ? -12.802 4.275 6.683 1.00 83.44 95 ALA A N 1
ATOM 761 C CA . ALA A 1 95 ? -14.179 4.616 7.027 1.00 83.44 95 ALA A CA 1
ATOM 762 C C . ALA A 1 95 ? -14.657 3.872 8.288 1.00 83.44 95 ALA A C 1
ATOM 764 O O . ALA A 1 95 ? -15.247 4.487 9.178 1.00 83.44 95 ALA A O 1
ATOM 765 N N . ILE A 1 96 ? -14.341 2.577 8.419 1.00 81.50 96 ILE A N 1
ATOM 766 C CA . ILE A 1 96 ? -14.660 1.780 9.617 1.00 81.50 96 ILE A CA 1
ATOM 767 C C . ILE A 1 96 ? -13.961 2.347 10.861 1.00 81.50 96 ILE A C 1
ATOM 769 O O . ILE A 1 96 ? -14.593 2.482 11.914 1.00 81.50 96 ILE A O 1
ATOM 773 N N . ILE A 1 97 ? -12.677 2.708 10.755 1.00 85.81 97 ILE A N 1
ATOM 774 C CA . ILE A 1 97 ? -11.907 3.307 11.856 1.00 85.81 97 ILE A CA 1
ATOM 775 C C . ILE A 1 97 ? -12.543 4.629 12.295 1.00 85.81 97 ILE A C 1
ATOM 777 O O . ILE A 1 97 ? -12.778 4.825 13.489 1.00 85.81 97 ILE A O 1
ATOM 781 N N . LEU A 1 98 ? -12.847 5.518 11.345 1.00 84.94 98 LEU A N 1
ATOM 782 C CA . LEU A 1 98 ? -13.446 6.824 11.619 1.00 84.94 98 LEU A CA 1
ATOM 783 C C . LEU A 1 98 ? -14.829 6.687 12.253 1.00 84.94 98 LEU A C 1
ATOM 785 O O . LEU A 1 98 ? -15.088 7.308 13.280 1.00 84.94 98 LEU A O 1
ATOM 789 N N . CYS A 1 99 ? -15.681 5.821 11.705 1.00 82.06 99 CYS A N 1
ATOM 790 C CA . CYS A 1 99 ? -17.000 5.542 12.264 1.00 82.06 99 CYS A CA 1
ATOM 791 C C . CYS A 1 99 ? -16.891 5.001 13.699 1.00 82.06 99 CYS A C 1
ATOM 793 O O . CYS A 1 99 ? -17.541 5.506 14.611 1.00 82.06 99 CYS A O 1
ATOM 795 N N . THR A 1 100 ? -15.989 4.045 13.944 1.00 79.38 100 THR A N 1
ATOM 796 C CA . THR A 1 100 ? -15.772 3.477 15.285 1.00 79.38 100 THR A CA 1
ATOM 797 C C . THR A 1 100 ? -15.292 4.532 16.284 1.00 79.38 100 THR A C 1
ATOM 799 O O . THR A 1 100 ? -15.755 4.561 17.429 1.00 79.38 100 THR A O 1
ATOM 802 N N . ARG A 1 101 ? -14.377 5.417 15.866 1.00 82.88 101 ARG A N 1
ATOM 803 C CA . ARG A 1 101 ? -13.877 6.530 16.688 1.00 82.88 101 ARG A CA 1
ATOM 804 C C . ARG A 1 101 ? -14.974 7.542 16.990 1.00 82.88 101 ARG A C 1
ATOM 806 O O . ARG A 1 101 ? -15.122 7.923 18.145 1.00 82.88 101 ARG A O 1
ATOM 813 N N . PHE A 1 102 ? -15.753 7.917 15.980 1.00 81.19 102 PHE A N 1
ATOM 814 C CA . PHE A 1 102 ? -16.876 8.837 16.113 1.00 81.19 102 PHE A CA 1
ATOM 815 C C . PHE A 1 102 ? -17.923 8.282 17.083 1.00 81.19 102 PHE A C 1
ATOM 817 O O . PHE A 1 102 ? -18.257 8.936 18.062 1.00 81.19 102 PHE A O 1
ATOM 824 N N . MET A 1 103 ? -18.353 7.030 16.904 1.00 77.69 103 MET A N 1
ATOM 825 C CA . MET A 1 103 ? -19.293 6.393 17.830 1.00 77.69 103 MET A CA 1
ATOM 826 C C . MET A 1 103 ? -18.739 6.318 19.255 1.00 77.69 103 MET A C 1
ATOM 828 O O . MET A 1 103 ? -19.456 6.624 20.192 1.00 77.69 103 MET A O 1
ATOM 832 N N . THR A 1 104 ? -17.458 5.976 19.439 1.00 77.88 104 THR A N 1
ATOM 833 C CA . THR A 1 104 ? -16.841 5.942 20.781 1.00 77.88 104 THR A CA 1
ATOM 834 C C . THR A 1 104 ? -16.794 7.322 21.446 1.00 77.88 104 THR A C 1
ATOM 836 O O . THR A 1 104 ? -16.815 7.408 22.667 1.00 77.88 104 THR A O 1
ATOM 839 N N . TYR A 1 105 ? -16.680 8.392 20.659 1.00 79.62 105 TYR A N 1
ATOM 840 C CA . TYR A 1 105 ? -16.660 9.761 21.167 1.00 79.62 105 TYR A CA 1
ATOM 841 C C . TYR A 1 105 ? -18.056 10.235 21.597 1.00 79.62 105 TYR A C 1
ATOM 843 O O . TYR A 1 105 ? -18.190 10.850 22.650 1.00 79.62 105 TYR A O 1
ATOM 851 N N . PHE A 1 106 ? -19.091 9.929 20.808 1.00 77.50 106 PHE A N 1
ATOM 852 C CA . PHE A 1 106 ? -20.473 10.327 21.104 1.00 77.50 106 PHE A CA 1
ATOM 853 C C . PHE A 1 106 ? -21.172 9.412 22.118 1.00 77.50 106 PHE A C 1
ATOM 855 O O . PHE A 1 106 ? -22.054 9.854 22.850 1.00 77.50 106 PHE A O 1
ATOM 862 N N . GLU A 1 107 ? -20.791 8.140 22.176 1.00 67.19 107 GLU A N 1
ATOM 863 C CA . GLU A 1 107 ? -21.388 7.136 23.047 1.00 67.19 107 GLU A CA 1
ATOM 864 C C . GLU A 1 107 ? -20.444 6.899 24.239 1.00 67.19 107 GLU A C 1
ATOM 866 O O . GLU A 1 107 ? -19.381 6.290 24.096 1.00 67.19 107 GLU A O 1
ATOM 871 N N . SER A 1 108 ? -20.816 7.374 25.436 1.00 54.59 108 SER A N 1
ATOM 872 C CA . SER A 1 108 ? -20.157 6.985 26.694 1.00 54.59 108 SER A CA 1
ATOM 873 C C . SER A 1 108 ? -20.359 5.475 26.899 1.00 54.59 108 SER A C 1
ATOM 875 O O . SER A 1 108 ? -21.388 5.022 27.392 1.00 54.59 108 SER A O 1
ATOM 877 N N . ARG A 1 109 ? -19.404 4.706 26.364 1.00 56.25 109 ARG A N 1
ATOM 878 C CA . ARG A 1 109 ? -19.392 3.257 26.098 1.00 56.25 109 ARG A CA 1
ATOM 879 C C . ARG A 1 109 ? -20.356 2.404 26.935 1.00 56.25 109 ARG A C 1
ATOM 881 O O . ARG A 1 109 ? -20.038 2.006 28.055 1.00 56.25 109 ARG A O 1
ATOM 888 N N . GLN A 1 110 ? -21.449 1.959 26.313 1.00 54.78 110 GLN A N 1
ATOM 889 C CA . GLN A 1 110 ? -22.214 0.809 26.796 1.00 54.78 110 GLN A CA 1
ATOM 890 C C . GLN A 1 110 ? -21.568 -0.514 26.326 1.00 54.78 110 GLN A C 1
ATOM 892 O O . GLN A 1 110 ? -21.048 -0.656 25.218 1.00 54.78 110 GLN A O 1
ATOM 897 N N . ARG A 1 111 ? -21.545 -1.479 27.247 1.00 55.03 111 ARG A N 1
ATOM 898 C CA . ARG A 1 111 ? -20.722 -2.699 27.321 1.00 55.03 111 ARG A CA 1
ATOM 899 C C . ARG A 1 111 ? -21.050 -3.766 26.255 1.00 55.03 111 ARG A C 1
ATOM 901 O O . ARG A 1 111 ? -21.555 -4.829 26.602 1.00 55.03 111 ARG A O 1
ATOM 908 N N . LEU A 1 112 ? -20.740 -3.524 24.975 1.00 63.75 112 LEU A N 1
ATOM 909 C CA . LEU A 1 112 ? -20.881 -4.528 23.898 1.00 63.75 112 LEU A CA 1
ATOM 910 C C . LEU A 1 112 ? -19.635 -4.683 22.989 1.00 63.75 112 LEU A C 1
ATOM 912 O O . LEU A 1 112 ? -19.745 -5.072 21.827 1.00 63.75 112 LEU A O 1
ATOM 916 N N . GLU A 1 113 ? -18.426 -4.395 23.492 1.00 65.81 113 GLU A N 1
ATOM 917 C CA . GLU A 1 113 ? -17.185 -4.448 22.686 1.00 65.81 113 GLU A CA 1
ATOM 918 C C . GLU A 1 113 ? -16.860 -5.837 22.109 1.00 65.81 113 GLU A C 1
ATOM 920 O O . GLU A 1 113 ? -16.310 -5.925 21.009 1.00 65.81 113 GLU A O 1
ATOM 925 N N . PHE A 1 114 ? -17.235 -6.922 22.795 1.00 65.75 114 PHE A N 1
ATOM 926 C CA . PHE A 1 114 ? -16.983 -8.287 22.321 1.00 65.75 114 PHE A CA 1
ATOM 927 C C . PHE A 1 114 ? -17.721 -8.586 21.009 1.00 65.75 114 PHE A C 1
ATOM 929 O O . PHE A 1 114 ? -17.107 -9.007 20.029 1.00 65.75 114 PHE A O 1
ATOM 936 N N . TYR A 1 115 ? -19.019 -8.277 20.949 1.00 68.06 115 TYR A N 1
ATOM 937 C CA . TYR A 1 115 ? -19.822 -8.483 19.744 1.00 68.06 115 TYR A CA 1
ATOM 938 C C . TYR A 1 115 ? -19.345 -7.596 18.595 1.00 68.06 115 TYR A C 1
ATOM 940 O O . TYR A 1 115 ? -19.226 -8.081 17.473 1.00 68.06 115 TYR A O 1
ATOM 948 N N . ARG A 1 116 ? -18.994 -6.329 18.861 1.00 72.50 116 ARG A N 1
ATOM 949 C CA . ARG A 1 116 ? -18.451 -5.428 17.828 1.00 72.50 116 ARG A CA 1
ATOM 950 C C . ARG A 1 116 ? -17.126 -5.961 17.268 1.00 72.50 116 ARG A C 1
ATOM 952 O O . ARG A 1 116 ? -16.912 -5.910 16.060 1.00 72.50 116 ARG A O 1
ATOM 959 N N . THR A 1 117 ? -16.272 -6.528 18.121 1.00 69.00 117 THR A N 1
ATOM 960 C CA . THR A 1 117 ? -15.002 -7.146 17.706 1.00 69.00 117 THR A CA 1
ATOM 961 C C . THR A 1 117 ? -15.236 -8.397 16.861 1.00 69.00 117 THR A C 1
ATOM 963 O O . THR A 1 117 ? -14.613 -8.533 15.812 1.00 69.00 117 THR A O 1
ATOM 966 N N . LEU A 1 118 ? -16.182 -9.262 17.240 1.00 75.75 118 LEU A N 1
ATOM 967 C CA . LEU A 1 118 ? -16.556 -10.428 16.435 1.00 75.75 118 LEU A CA 1
ATOM 968 C C . LEU A 1 118 ? -17.094 -10.022 15.051 1.00 75.75 118 LEU A C 1
ATOM 970 O O . LEU A 1 118 ? -16.659 -10.573 14.043 1.00 75.75 118 LEU A O 1
ATOM 974 N N . HIS A 1 119 ? -17.968 -9.013 14.981 1.00 76.06 119 HIS A N 1
ATOM 975 C CA . HIS A 1 119 ? -18.464 -8.483 13.705 1.00 76.06 119 HIS A CA 1
ATOM 976 C C . HIS A 1 119 ? -17.328 -7.914 12.846 1.00 76.06 119 HIS A C 1
ATOM 978 O O . HIS A 1 119 ? -17.314 -8.131 11.639 1.00 76.06 119 HIS A O 1
ATOM 984 N N . ALA A 1 120 ? -16.346 -7.238 13.451 1.00 76.12 120 ALA A N 1
ATOM 985 C CA . ALA A 1 120 ? -15.177 -6.726 12.739 1.00 76.12 120 ALA A CA 1
ATOM 986 C C . ALA A 1 120 ? -14.273 -7.847 12.197 1.00 76.12 120 ALA A C 1
ATOM 988 O O . ALA A 1 120 ? -13.736 -7.720 11.099 1.00 76.12 120 ALA A O 1
ATOM 989 N N . VAL A 1 121 ? -14.128 -8.956 12.929 1.00 75.31 121 VAL A N 1
ATOM 990 C CA . VAL A 1 121 ? -13.398 -10.145 12.457 1.00 75.31 121 VAL A CA 1
ATOM 991 C C . VAL A 1 121 ? -14.137 -10.813 11.297 1.00 75.31 121 VAL A C 1
ATOM 993 O O . VAL A 1 121 ? -13.514 -11.145 10.293 1.00 75.31 121 VAL A O 1
ATOM 996 N N . ILE A 1 122 ? -15.462 -10.950 11.383 1.00 76.56 122 ILE A N 1
ATOM 997 C CA . ILE A 1 122 ? -16.274 -11.489 10.283 1.00 76.56 122 ILE A CA 1
ATOM 998 C C . ILE A 1 122 ? -16.185 -10.570 9.056 1.00 76.56 122 ILE A C 1
ATOM 1000 O O . ILE A 1 122 ? -15.944 -11.053 7.954 1.00 76.56 122 ILE A O 1
ATOM 1004 N N . ALA A 1 123 ? -16.292 -9.251 9.237 1.00 75.19 123 ALA A N 1
ATOM 1005 C CA . ALA A 1 123 ? -16.127 -8.272 8.162 1.00 75.19 123 ALA A CA 1
ATOM 1006 C C . ALA A 1 123 ? -14.711 -8.295 7.553 1.00 75.19 123 ALA A C 1
ATOM 1008 O O . ALA A 1 123 ? -14.536 -8.128 6.352 1.00 75.19 123 ALA A O 1
ATOM 1009 N N . SER A 1 124 ? -13.682 -8.539 8.365 1.00 77.25 124 SER A N 1
ATOM 1010 C CA . SER A 1 124 ? -12.320 -8.763 7.878 1.00 77.25 124 SER A CA 1
ATOM 1011 C C . SER A 1 124 ? -12.247 -10.020 7.008 1.00 77.25 124 SER A C 1
ATOM 1013 O O . SER A 1 124 ? -11.725 -9.957 5.896 1.00 77.25 124 SER A O 1
ATOM 1015 N N . ALA A 1 125 ? -12.828 -11.137 7.455 1.00 79.69 125 ALA A N 1
ATOM 1016 C CA . ALA A 1 125 ? -12.875 -12.371 6.676 1.00 79.69 125 ALA A CA 1
ATOM 1017 C C . ALA A 1 125 ? -13.622 -12.186 5.343 1.00 79.69 125 ALA A C 1
ATOM 1019 O O . ALA A 1 125 ? -13.144 -12.649 4.308 1.00 79.69 125 ALA A O 1
ATOM 1020 N N . THR A 1 126 ? -14.746 -11.459 5.327 1.00 75.69 126 THR A N 1
ATOM 1021 C CA . THR A 1 126 ? -15.465 -11.165 4.077 1.00 75.69 126 THR A CA 1
ATOM 1022 C C . THR A 1 126 ? -14.650 -10.277 3.146 1.00 75.69 126 THR A C 1
ATOM 1024 O O . THR A 1 126 ? -14.624 -10.533 1.945 1.00 75.69 126 THR A O 1
ATOM 1027 N N . ILE A 1 127 ? -13.922 -9.289 3.673 1.00 74.88 127 ILE A N 1
ATOM 1028 C CA . ILE A 1 127 ? -13.002 -8.471 2.879 1.00 74.88 127 ILE A CA 1
ATOM 1029 C C . ILE A 1 127 ? -11.925 -9.345 2.230 1.00 74.88 127 ILE A C 1
ATOM 1031 O O . ILE A 1 127 ? -11.695 -9.213 1.033 1.00 74.88 127 ILE A O 1
ATOM 1035 N N . TRP A 1 128 ? -11.321 -10.285 2.958 1.00 78.12 128 TRP A N 1
ATOM 1036 C CA . TRP A 1 128 ? -10.358 -11.231 2.382 1.00 78.12 128 TRP A CA 1
ATOM 1037 C C . TRP A 1 128 ? -10.956 -12.072 1.253 1.00 78.12 128 TRP A C 1
ATOM 1039 O O . TRP A 1 128 ? -10.324 -12.243 0.210 1.00 78.12 128 TRP A O 1
ATOM 1049 N N . VAL A 1 129 ? -12.194 -12.537 1.417 1.00 79.25 129 VAL A N 1
ATOM 1050 C CA .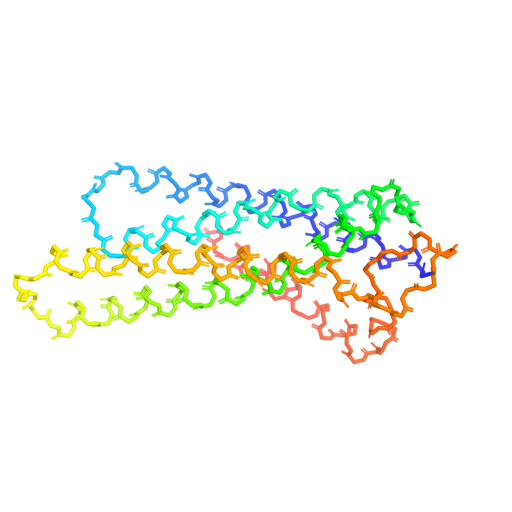 VAL A 1 129 ? -12.919 -13.245 0.354 1.00 79.25 129 VAL A CA 1
ATOM 1051 C C . VAL A 1 129 ? -13.157 -12.336 -0.853 1.00 79.25 129 VAL A C 1
ATOM 1053 O O . VAL A 1 129 ? -12.932 -12.772 -1.977 1.00 79.25 129 VAL A O 1
ATOM 1056 N N . ILE A 1 130 ? -13.533 -11.068 -0.651 1.00 69.31 130 ILE A N 1
ATOM 1057 C CA . ILE A 1 130 ? -13.702 -10.081 -1.731 1.00 69.31 130 ILE A CA 1
ATOM 1058 C C . ILE A 1 130 ? -12.376 -9.835 -2.457 1.00 69.31 130 ILE A C 1
ATOM 1060 O O . ILE A 1 130 ? -12.358 -9.780 -3.682 1.00 69.31 130 ILE A O 1
ATOM 1064 N N . ILE A 1 131 ? -11.257 -9.735 -1.735 1.00 70.69 131 ILE A N 1
ATOM 1065 C CA . ILE A 1 131 ? -9.923 -9.606 -2.336 1.00 70.69 131 ILE A CA 1
ATOM 1066 C C . ILE A 1 131 ? -9.657 -10.789 -3.251 1.00 70.69 131 ILE A C 1
ATOM 1068 O O . ILE A 1 131 ? -9.361 -10.589 -4.424 1.00 70.69 131 ILE A O 1
ATOM 1072 N N . LEU A 1 132 ? -9.807 -12.015 -2.750 1.00 77.00 132 LEU A N 1
ATOM 1073 C CA . LEU A 1 132 ? -9.608 -13.218 -3.554 1.00 77.00 132 LEU A CA 1
ATOM 1074 C C . LEU A 1 132 ? -10.567 -13.244 -4.755 1.00 77.00 132 LEU A C 1
ATOM 1076 O O . LEU A 1 132 ? -10.140 -13.509 -5.875 1.00 77.00 132 LEU A O 1
ATOM 1080 N N . ALA A 1 133 ? -11.831 -12.874 -4.552 1.00 71.50 133 ALA A N 1
ATOM 1081 C CA . ALA A 1 133 ? -12.858 -12.830 -5.586 1.00 71.50 133 ALA A CA 1
ATOM 1082 C C . ALA A 1 133 ? -12.688 -11.692 -6.604 1.00 71.50 133 ALA A C 1
ATOM 1084 O O . ALA A 1 133 ? -13.285 -11.768 -7.667 1.00 71.50 133 ALA A O 1
ATOM 1085 N N . ILE A 1 134 ? -11.902 -10.649 -6.330 1.00 66.88 134 ILE A N 1
ATOM 1086 C CA . ILE A 1 134 ? -11.539 -9.617 -7.317 1.00 66.88 134 ILE A CA 1
ATOM 1087 C C . ILE A 1 134 ? -10.228 -9.996 -8.004 1.00 66.88 134 ILE A C 1
ATOM 1089 O O . ILE A 1 134 ? -10.104 -9.882 -9.223 1.00 66.88 134 ILE A O 1
ATOM 1093 N N . VAL A 1 135 ? -9.249 -10.480 -7.240 1.00 66.38 135 VAL A N 1
ATOM 1094 C CA . VAL A 1 135 ? -7.929 -10.849 -7.751 1.00 66.38 135 VAL A CA 1
ATOM 1095 C C . VAL A 1 135 ? -8.043 -12.004 -8.738 1.00 66.38 135 VAL A C 1
ATOM 1097 O O . VAL A 1 135 ? -7.543 -11.870 -9.852 1.00 66.38 135 VAL A O 1
ATOM 1100 N N . ILE A 1 136 ? -8.765 -13.073 -8.391 1.00 67.31 136 ILE A N 1
ATOM 1101 C CA . ILE A 1 136 ? -8.885 -14.275 -9.228 1.00 67.31 136 ILE A CA 1
ATOM 1102 C C . ILE A 1 136 ? -9.565 -13.974 -10.578 1.00 67.31 136 ILE A C 1
ATOM 1104 O O . ILE A 1 136 ? -9.026 -14.372 -11.599 1.00 67.31 136 ILE A O 1
ATOM 1108 N N . PRO A 1 137 ? -10.685 -13.235 -10.679 1.00 62.72 137 PRO A N 1
ATOM 1109 C CA . PRO A 1 137 ? -11.263 -12.886 -11.977 1.00 62.72 137 PRO A CA 1
ATOM 1110 C C . PRO A 1 137 ? -10.509 -11.773 -12.699 1.00 62.72 137 PRO A C 1
ATOM 1112 O O . PRO A 1 137 ? -10.554 -11.717 -13.928 1.00 62.72 137 PRO A O 1
ATOM 1115 N N . SER A 1 138 ? -9.812 -10.886 -11.976 1.00 58.91 138 SER A N 1
ATOM 1116 C CA . SER A 1 138 ? -8.993 -9.848 -12.611 1.00 58.91 138 SER A CA 1
ATOM 1117 C C . SER A 1 138 ? -7.802 -10.447 -13.360 1.00 58.91 138 SER A C 1
ATOM 1119 O O . SER A 1 138 ? -7.480 -9.976 -14.445 1.00 58.91 138 SER A O 1
ATOM 1121 N N . THR A 1 139 ? -7.198 -11.541 -12.889 1.00 59.41 139 THR A N 1
ATOM 1122 C CA . THR A 1 139 ? -6.176 -12.248 -13.683 1.00 59.41 139 THR A CA 1
ATOM 1123 C C . THR A 1 139 ? -6.759 -12.865 -14.959 1.00 59.41 139 THR A C 1
ATOM 1125 O O . THR A 1 139 ? -6.071 -12.951 -15.975 1.00 59.41 139 THR A O 1
ATOM 1128 N N . ILE A 1 140 ? -8.050 -13.199 -14.971 1.00 57.56 140 ILE A N 1
ATOM 1129 C CA . ILE A 1 140 ? -8.719 -13.778 -16.142 1.00 57.56 140 ILE A CA 1
ATOM 1130 C C . ILE A 1 140 ? -9.096 -12.670 -17.146 1.00 57.56 140 ILE A C 1
ATOM 1132 O O . ILE A 1 140 ? -8.689 -12.725 -18.306 1.00 57.56 140 ILE A O 1
ATOM 1136 N N . ASN A 1 141 ? -9.782 -11.610 -16.700 1.00 51.91 141 ASN A N 1
ATOM 1137 C CA . ASN A 1 141 ? -10.426 -10.619 -17.580 1.00 51.91 141 ASN A CA 1
ATOM 1138 C C . ASN A 1 141 ? -9.676 -9.289 -17.765 1.00 51.91 141 ASN A C 1
ATOM 1140 O O . ASN A 1 141 ? -9.941 -8.565 -18.726 1.00 51.91 141 ASN A O 1
ATOM 1144 N N . TYR A 1 142 ? -8.758 -8.920 -16.869 1.00 52.00 142 TYR A N 1
ATOM 1145 C CA . TYR A 1 142 ? -8.066 -7.633 -16.971 1.00 52.00 142 TYR A CA 1
ATOM 1146 C C . TYR A 1 142 ? -7.118 -7.665 -18.179 1.00 52.00 142 TYR A C 1
ATOM 1148 O O . TYR A 1 142 ? -6.224 -8.494 -18.233 1.00 52.00 142 TYR A O 1
ATOM 1156 N N . GLY A 1 143 ? -7.304 -6.804 -19.182 1.00 53.97 143 GLY A N 1
ATOM 1157 C CA . GLY A 1 143 ? -6.434 -6.784 -20.367 1.00 53.97 143 GLY A CA 1
ATOM 1158 C C . GLY A 1 143 ? -6.768 -7.812 -21.458 1.00 53.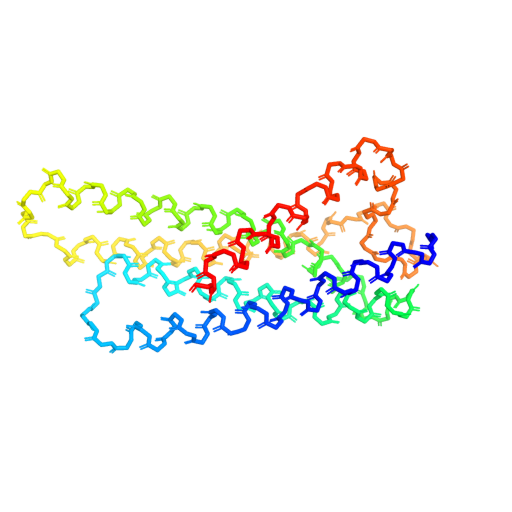97 143 GLY A C 1
ATOM 1159 O O . GLY A 1 143 ? -5.866 -8.235 -22.171 1.00 53.97 143 GLY A O 1
ATOM 1160 N N . SER A 1 144 ? -8.042 -8.177 -21.654 1.00 46.66 144 SER A N 1
ATOM 1161 C CA . SER A 1 144 ? -8.485 -8.993 -22.807 1.00 46.66 144 SER A CA 1
ATOM 1162 C C . SER A 1 144 ? -8.209 -8.366 -24.192 1.00 46.66 144 SER A C 1
ATOM 1164 O O . SER A 1 144 ? -8.395 -9.028 -25.206 1.00 46.66 144 SER A O 1
ATOM 1166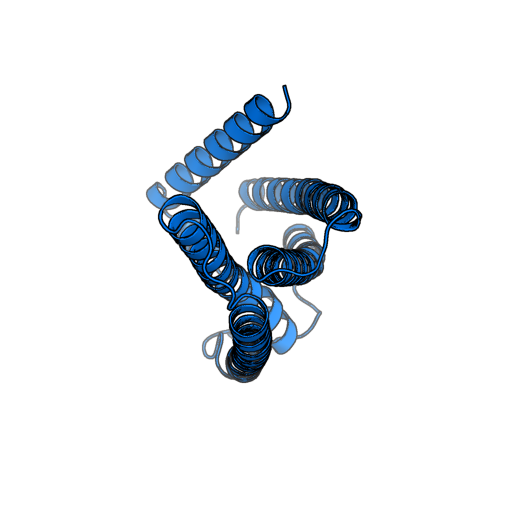 N N . GLY A 1 145 ? -7.728 -7.117 -24.243 1.00 48.00 145 GLY A N 1
ATOM 1167 C CA . GLY A 1 145 ? -7.238 -6.433 -25.448 1.00 48.00 145 GLY A CA 1
ATOM 1168 C C . GLY A 1 145 ? -5.716 -6.237 -25.506 1.00 48.00 145 GLY A C 1
ATOM 1169 O O . GLY A 1 145 ? -5.240 -5.457 -26.328 1.00 48.00 145 GLY A O 1
ATOM 1170 N N . MET A 1 146 ? -4.935 -6.873 -24.621 1.00 52.69 146 MET A N 1
ATOM 1171 C CA . MET A 1 146 ? -3.471 -6.839 -24.709 1.00 52.69 146 MET A CA 1
ATOM 1172 C C . MET A 1 146 ? -3.039 -7.728 -25.877 1.00 52.69 146 MET A C 1
ATOM 1174 O O . MET A 1 146 ? -3.215 -8.944 -25.828 1.00 52.69 146 MET A O 1
ATOM 1178 N N . ASN A 1 147 ? -2.468 -7.129 -26.924 1.00 49.84 147 ASN A N 1
ATOM 1179 C CA . ASN A 1 147 ? -1.811 -7.883 -27.987 1.00 49.84 147 ASN A CA 1
ATOM 1180 C C . ASN A 1 147 ? -0.748 -8.788 -27.351 1.00 49.84 147 ASN A C 1
ATOM 1182 O O . ASN A 1 147 ? 0.235 -8.300 -26.792 1.00 49.84 147 ASN A O 1
ATOM 1186 N N . THR A 1 148 ? -0.951 -10.103 -27.439 1.00 51.53 148 THR A N 1
ATOM 1187 C CA . THR A 1 148 ? -0.104 -11.149 -26.837 1.00 51.53 148 THR A CA 1
ATOM 1188 C C . THR A 1 148 ? 1.361 -11.068 -27.292 1.00 51.53 148 THR A C 1
ATOM 1190 O O . THR A 1 148 ? 2.243 -11.623 -26.650 1.00 51.53 148 THR A O 1
ATOM 1193 N N . SER A 1 149 ? 1.634 -10.337 -28.375 1.00 53.09 149 SER A N 1
ATOM 1194 C CA . SER A 1 149 ? 2.959 -10.083 -28.941 1.00 53.09 149 SER A CA 1
ATOM 1195 C C . SER A 1 149 ? 3.732 -8.924 -28.292 1.00 53.09 149 SER A C 1
ATOM 1197 O O . SER A 1 149 ? 4.911 -8.754 -28.595 1.00 53.09 149 SER A O 1
ATOM 1199 N N . SER A 1 150 ? 3.117 -8.123 -27.410 1.00 62.00 150 SER A N 1
ATOM 1200 C CA . SER A 1 150 ? 3.812 -7.046 -26.692 1.00 62.00 150 SER A CA 1
ATOM 1201 C C . SER A 1 150 ? 3.934 -7.359 -25.200 1.00 62.00 150 SER A C 1
ATOM 1203 O O . SER A 1 150 ? 2.935 -7.383 -24.485 1.00 62.00 150 SER A O 1
ATOM 1205 N N . ASN A 1 151 ? 5.163 -7.495 -24.702 1.00 69.00 151 ASN A N 1
ATOM 1206 C CA . ASN A 1 151 ? 5.485 -7.639 -23.272 1.00 69.00 151 ASN A CA 1
ATOM 1207 C C . ASN A 1 151 ? 5.306 -6.323 -22.478 1.00 69.00 151 ASN A C 1
ATOM 1209 O O . ASN A 1 151 ? 6.005 -6.047 -21.500 1.00 69.00 151 ASN A O 1
ATOM 1213 N N . GLN A 1 152 ? 4.410 -5.453 -22.936 1.00 74.56 152 GLN A N 1
ATOM 1214 C CA . GLN A 1 152 ? 4.118 -4.172 -22.312 1.00 74.56 152 GLN A CA 1
ATOM 1215 C C . GLN A 1 152 ? 3.061 -4.404 -21.227 1.00 74.56 152 GLN A C 1
ATOM 1217 O O . GLN A 1 152 ? 1.946 -4.836 -21.509 1.00 74.56 152 GLN A O 1
ATOM 1222 N N . CYS A 1 153 ? 3.416 -4.109 -19.979 1.00 76.81 153 CYS A N 1
ATOM 1223 C CA . CYS A 1 153 ? 2.515 -4.147 -18.831 1.00 76.81 153 CYS A CA 1
ATOM 1224 C C . CYS A 1 153 ? 2.208 -2.713 -18.357 1.00 76.81 153 CYS A C 1
ATOM 1226 O O . CYS A 1 153 ? 2.940 -1.779 -18.668 1.00 76.81 153 CYS A O 1
ATOM 1228 N N . PHE A 1 154 ? 1.129 -2.501 -17.602 1.00 72.38 154 PHE A N 1
ATOM 1229 C CA . PHE A 1 154 ? 0.772 -1.180 -17.051 1.00 72.38 154 PHE A CA 1
ATOM 1230 C C . PHE A 1 154 ? 0.643 -0.073 -18.123 1.00 72.38 154 PHE A C 1
ATOM 1232 O O . PHE A 1 154 ? 1.452 0.852 -18.214 1.00 72.38 154 PHE A O 1
ATOM 1239 N N . GLY A 1 155 ? -0.435 -0.123 -18.911 1.00 63.09 155 GLY A N 1
ATOM 1240 C CA . GLY A 1 155 ? -0.758 0.848 -19.971 1.00 63.09 155 GLY A CA 1
ATOM 1241 C C . GLY A 1 155 ? -1.139 2.268 -19.511 1.00 63.09 155 GLY A C 1
ATOM 1242 O O . GLY A 1 155 ? -1.832 2.974 -20.236 1.00 63.09 155 GLY A O 1
ATOM 1243 N N . PHE A 1 156 ? -0.689 2.729 -18.340 1.00 58.56 156 PHE A N 1
ATOM 1244 C CA . PHE A 1 156 ? -0.938 4.096 -17.847 1.00 58.56 156 PHE A CA 1
ATOM 1245 C C . PHE A 1 156 ? -0.235 5.181 -18.681 1.00 58.56 156 PHE A C 1
ATOM 1247 O O . PHE A 1 156 ? -0.582 6.358 -18.606 1.00 58.56 156 PHE A O 1
ATOM 1254 N N . GLY A 1 157 ? 0.746 4.801 -19.502 1.00 54.22 157 GLY A N 1
ATOM 1255 C CA . GLY A 1 157 ? 1.536 5.736 -20.307 1.00 54.22 157 GLY A CA 1
ATOM 1256 C C . GLY A 1 157 ? 0.756 6.479 -21.378 1.00 54.22 157 GLY A C 1
ATOM 1257 O O . GLY A 1 157 ? 1.134 7.596 -21.717 1.00 54.22 157 GLY A O 1
ATOM 1258 N N . ALA A 1 158 ? -0.323 5.884 -21.893 1.00 57.69 158 ALA A N 1
ATOM 1259 C CA . ALA A 1 158 ? -1.201 6.556 -22.844 1.00 57.69 158 ALA A CA 1
ATOM 1260 C C . ALA A 1 158 ? -1.998 7.680 -22.159 1.00 57.69 158 ALA A C 1
ATOM 1262 O O . ALA A 1 158 ? -2.047 8.788 -22.683 1.00 57.69 158 ALA A O 1
ATOM 1263 N N . ALA A 1 159 ? -2.522 7.431 -20.953 1.00 58.12 159 ALA A N 1
ATOM 1264 C CA . ALA A 1 159 ? -3.247 8.426 -20.160 1.00 58.12 159 ALA A CA 1
ATOM 1265 C C . ALA A 1 159 ? -2.331 9.547 -19.629 1.00 58.12 159 ALA A C 1
ATOM 1267 O O . ALA A 1 159 ? -2.728 10.704 -19.592 1.00 58.12 159 ALA A O 1
ATOM 1268 N N . LEU A 1 160 ? -1.075 9.236 -19.282 1.00 59.28 160 LEU A N 1
ATOM 1269 C CA . LEU A 1 160 ? -0.074 10.227 -18.850 1.00 59.28 160 LEU A CA 1
ATOM 1270 C C . LEU A 1 160 ? 0.475 11.102 -19.992 1.00 59.28 160 LEU A C 1
ATOM 1272 O O . LEU A 1 160 ? 1.181 12.076 -19.726 1.00 59.28 160 LEU A O 1
ATOM 1276 N N . LYS A 1 161 ? 0.198 10.751 -21.256 1.00 63.06 161 LYS A N 1
ATOM 1277 C CA . LYS A 1 161 ? 0.537 11.594 -22.411 1.00 63.06 161 LYS A CA 1
ATOM 1278 C C . LYS A 1 161 ? -0.359 12.836 -22.475 1.00 63.06 161 LYS A C 1
ATOM 1280 O O . LYS A 1 161 ? 0.043 13.829 -23.074 1.00 63.06 161 LYS A O 1
ATOM 1285 N N . ASP A 1 162 ? -1.530 12.784 -21.843 1.00 73.19 162 ASP A N 1
ATOM 1286 C CA . ASP A 1 162 ? -2.414 13.932 -21.695 1.00 73.19 162 ASP A CA 1
ATOM 1287 C C . ASP A 1 162 ? -1.804 14.968 -20.735 1.00 73.19 162 ASP A C 1
ATOM 1289 O O . ASP A 1 162 ? -1.438 14.666 -19.592 1.00 73.19 162 ASP A O 1
ATOM 1293 N N . THR A 1 163 ? -1.684 16.210 -21.206 1.00 75.19 163 THR A N 1
ATOM 1294 C CA . THR A 1 163 ? -1.090 17.330 -20.462 1.00 75.19 163 THR A CA 1
ATOM 1295 C C . THR A 1 163 ? -1.823 17.610 -19.148 1.00 75.19 163 THR A C 1
ATOM 1297 O O . THR A 1 163 ? -1.185 17.971 -18.154 1.00 75.19 163 THR A O 1
ATOM 1300 N N . SER A 1 164 ? -3.141 17.400 -19.107 1.00 73.06 164 SER A N 1
ATOM 1301 C CA . SER A 1 164 ? -3.964 17.639 -17.919 1.00 73.06 164 SER A CA 1
ATOM 1302 C C . SER A 1 164 ? -3.648 16.616 -16.831 1.00 73.06 164 SER A C 1
ATOM 1304 O O . SER A 1 164 ? -3.371 16.981 -15.689 1.00 73.06 164 SER A O 1
ATOM 1306 N N . VAL A 1 165 ? -3.587 15.334 -17.206 1.00 68.31 165 VAL A N 1
ATOM 1307 C CA . VAL A 1 165 ? -3.275 14.223 -16.290 1.00 68.31 165 VAL A CA 1
ATOM 1308 C C . VAL A 1 165 ? -1.840 14.332 -15.774 1.00 68.31 165 VAL A C 1
ATOM 1310 O O . VAL A 1 165 ? -1.586 14.130 -14.586 1.00 68.31 165 VAL A O 1
ATOM 1313 N N . LYS A 1 166 ? -0.898 14.710 -16.646 1.00 67.06 166 LYS A N 1
ATOM 1314 C CA . LYS A 1 166 ? 0.502 14.947 -16.272 1.00 67.06 166 LYS A CA 1
ATOM 1315 C C . LYS A 1 166 ? 0.630 16.038 -15.207 1.00 67.06 166 LYS A C 1
ATOM 1317 O O . LYS A 1 166 ? 1.326 15.839 -14.212 1.00 67.06 166 LYS A O 1
ATOM 1322 N N . THR A 1 167 ? -0.029 17.174 -15.422 1.00 77.06 167 THR A N 1
ATOM 1323 C CA . THR A 1 167 ? 0.035 18.328 -14.514 1.00 77.06 167 THR A CA 1
ATOM 1324 C C . THR A 1 167 ? -0.588 17.991 -13.162 1.00 77.06 167 THR A C 1
ATOM 1326 O O . THR A 1 167 ? 0.036 18.221 -12.129 1.00 77.06 167 THR A O 1
ATOM 1329 N N . LEU A 1 168 ? -1.762 17.351 -13.165 1.00 74.44 168 LEU A N 1
ATOM 1330 C CA . LEU A 1 168 ? -2.427 16.885 -11.947 1.00 74.44 168 LEU A CA 1
ATOM 1331 C C . LEU A 1 168 ? -1.553 15.925 -11.141 1.00 74.44 168 LEU A C 1
ATOM 1333 O O . LEU A 1 168 ? -1.383 16.115 -9.940 1.00 74.44 168 LEU A O 1
ATOM 1337 N N . ASN A 1 169 ? -0.962 14.923 -11.793 1.00 73.50 169 ASN A N 1
ATOM 1338 C CA . ASN A 1 169 ? -0.119 13.950 -11.107 1.00 73.50 169 ASN A CA 1
ATOM 1339 C C . ASN A 1 169 ? 1.111 14.620 -10.471 1.00 73.50 169 ASN A C 1
ATOM 1341 O O . ASN A 1 169 ? 1.437 14.341 -9.321 1.00 73.50 169 ASN A O 1
ATOM 1345 N N . TYR A 1 170 ? 1.753 15.558 -11.178 1.00 79.81 170 TYR A N 1
ATOM 1346 C CA . TYR A 1 170 ? 2.894 16.296 -10.632 1.00 79.81 170 TYR A CA 1
ATOM 1347 C C . TYR A 1 170 ? 2.509 17.115 -9.393 1.00 79.81 170 TYR A C 1
ATOM 1349 O O . TYR A 1 170 ? 3.207 17.046 -8.385 1.00 79.81 170 TYR A O 1
ATOM 1357 N N . ILE A 1 171 ? 1.374 17.822 -9.439 1.00 80.75 171 ILE A N 1
ATOM 1358 C CA . ILE A 1 171 ? 0.848 18.588 -8.299 1.00 80.75 171 ILE A CA 1
ATOM 1359 C C . ILE A 1 171 ? 0.527 17.666 -7.116 1.00 80.75 171 ILE A C 1
ATOM 1361 O O . ILE A 1 171 ? 0.897 17.962 -5.985 1.00 80.75 171 ILE A O 1
ATOM 1365 N N . ILE A 1 172 ? -0.129 16.528 -7.357 1.00 76.19 172 ILE A N 1
ATOM 1366 C CA . ILE A 1 172 ? -0.447 15.567 -6.292 1.00 76.19 172 ILE A CA 1
ATOM 1367 C C . ILE A 1 172 ? 0.843 15.052 -5.645 1.00 76.19 172 ILE A C 1
ATOM 1369 O O . ILE A 1 172 ? 0.943 15.022 -4.421 1.00 76.19 172 ILE A O 1
ATOM 1373 N N . CYS A 1 173 ? 1.854 14.704 -6.445 1.00 76.81 173 CYS A N 1
ATOM 1374 C CA . CYS A 1 173 ? 3.138 14.231 -5.934 1.00 76.81 173 CYS A CA 1
ATOM 1375 C C . CYS A 1 173 ? 3.844 15.284 -5.074 1.00 76.81 173 CYS A C 1
ATOM 1377 O O . CYS A 1 173 ? 4.316 14.958 -3.986 1.00 76.81 173 CYS A O 1
ATOM 1379 N N . THR A 1 174 ? 3.915 16.539 -5.531 1.00 81.44 174 THR A N 1
ATOM 1380 C CA . THR A 1 174 ? 4.570 17.608 -4.765 1.00 81.44 174 THR A CA 1
ATOM 1381 C C . THR A 1 174 ? 3.835 17.890 -3.460 1.00 81.44 174 THR A C 1
ATOM 1383 O O . THR A 1 174 ? 4.477 17.988 -2.420 1.00 81.44 174 THR A O 1
ATOM 1386 N N . VAL A 1 175 ? 2.502 17.946 -3.481 1.00 80.25 175 VAL A N 1
ATOM 1387 C CA . VAL A 1 175 ? 1.686 18.150 -2.275 1.00 80.25 175 VAL A CA 1
ATOM 1388 C C . VAL A 1 175 ? 1.882 17.010 -1.277 1.00 80.25 175 VAL A C 1
ATOM 1390 O O . VAL A 1 175 ? 2.113 17.270 -0.099 1.00 80.25 175 VAL A O 1
ATOM 1393 N N . VAL A 1 176 ? 1.856 15.754 -1.732 1.00 75.31 176 VAL A N 1
ATOM 1394 C CA . VAL A 1 176 ? 2.078 14.585 -0.864 1.00 75.31 176 VAL A CA 1
ATOM 1395 C C . VAL A 1 176 ? 3.464 14.626 -0.220 1.00 75.31 176 VAL A C 1
ATOM 1397 O O . VAL A 1 176 ? 3.582 14.380 0.979 1.00 75.31 176 VAL A O 1
ATOM 1400 N N . LEU A 1 177 ? 4.503 14.977 -0.983 1.00 78.38 177 LEU A N 1
ATOM 1401 C CA . LEU A 1 177 ? 5.863 15.104 -0.455 1.00 78.38 177 LEU A CA 1
ATOM 1402 C C . LEU A 1 177 ? 5.971 16.221 0.587 1.00 78.38 177 LEU A C 1
ATOM 1404 O O . LEU A 1 177 ? 6.585 16.016 1.629 1.00 78.38 177 LEU A O 1
ATOM 1408 N N . LEU A 1 178 ? 5.351 17.377 0.342 1.00 82.44 178 LEU A N 1
ATOM 1409 C CA . LEU A 1 178 ? 5.351 18.493 1.290 1.00 82.44 178 LEU A CA 1
ATOM 1410 C C . LEU A 1 178 ? 4.623 18.143 2.590 1.00 82.44 178 LEU A C 1
ATOM 1412 O O . LEU A 1 178 ? 5.137 18.428 3.668 1.00 82.44 178 LEU A O 1
ATOM 1416 N N . ILE A 1 179 ? 3.461 17.492 2.496 1.00 75.12 179 ILE A N 1
ATOM 1417 C CA . ILE A 1 179 ? 2.709 17.024 3.667 1.00 75.12 179 ILE A CA 1
ATOM 1418 C C . ILE A 1 179 ? 3.547 16.027 4.468 1.00 75.12 179 ILE A C 1
ATOM 1420 O O . ILE A 1 179 ? 3.603 16.118 5.690 1.00 75.12 179 ILE A O 1
ATOM 1424 N N . TRP A 1 180 ? 4.223 15.097 3.791 1.00 76.56 180 TRP A N 1
ATOM 1425 C CA . TRP A 1 180 ? 5.088 14.130 4.459 1.00 76.56 180 TRP A CA 1
ATOM 1426 C C . TRP A 1 180 ? 6.259 14.806 5.183 1.00 76.56 180 TRP A C 1
ATOM 1428 O O . TRP A 1 180 ? 6.514 14.482 6.337 1.00 76.56 180 TRP A O 1
ATOM 1438 N N . ILE A 1 181 ? 6.920 15.780 4.546 1.00 76.88 181 ILE A N 1
ATOM 1439 C CA . ILE A 1 181 ? 8.013 16.549 5.161 1.00 76.88 181 ILE A CA 1
ATOM 1440 C C . ILE A 1 181 ? 7.515 17.310 6.394 1.00 76.88 181 ILE A C 1
ATOM 1442 O O . ILE A 1 181 ? 8.151 17.240 7.438 1.00 76.88 181 ILE A O 1
ATOM 1446 N N . ALA A 1 182 ? 6.370 17.988 6.293 1.00 80.00 182 ALA A N 1
ATOM 1447 C CA . ALA A 1 182 ? 5.795 18.758 7.395 1.00 80.00 182 ALA A CA 1
ATOM 1448 C C . ALA A 1 182 ? 5.328 17.884 8.571 1.00 80.00 182 ALA A C 1
ATOM 1450 O O . ALA A 1 182 ? 5.349 18.327 9.711 1.00 80.00 182 ALA A O 1
ATOM 1451 N N . LEU A 1 183 ? 4.889 16.649 8.306 1.00 66.19 183 LEU A N 1
ATOM 1452 C CA . LEU A 1 183 ? 4.531 15.684 9.351 1.00 66.19 183 LEU A CA 1
ATOM 1453 C C . LEU A 1 183 ? 5.754 14.999 9.979 1.00 66.19 183 LEU A C 1
ATOM 1455 O O . LEU A 1 183 ? 5.630 14.419 11.055 1.00 66.19 183 LEU A O 1
ATOM 1459 N N . ALA A 1 184 ? 6.902 15.011 9.297 1.00 61.69 184 ALA A N 1
ATOM 1460 C CA . ALA A 1 184 ? 8.152 14.424 9.774 1.00 61.69 184 ALA A CA 1
ATOM 1461 C C . ALA A 1 184 ? 9.038 15.411 10.564 1.00 61.69 184 ALA A C 1
ATOM 1463 O O . ALA A 1 184 ? 9.985 14.960 11.210 1.00 61.69 184 ALA A O 1
ATOM 1464 N N . SER A 1 185 ? 8.757 16.720 10.495 1.00 55.09 185 SER A N 1
ATOM 1465 C CA . SER A 1 185 ? 9.421 17.807 11.239 1.00 55.09 185 SER A CA 1
ATOM 1466 C C . SER A 1 185 ? 8.721 18.129 12.553 1.00 55.09 185 SER A C 1
ATOM 1468 O O . SER A 1 185 ? 9.434 18.339 13.556 1.00 55.09 185 SER A O 1
#